Protein AF-A0A369BAL9-F1 (afdb_monomer)

Radius of gyration: 30.53 Å; Cα contacts (8 Å, |Δi|>4): 191; chains: 1; bounding box: 70×52×97 Å

Organism: NCBI:txid1416533

Mean predicted aligned error: 15.33 Å

Solvent-accessible surface area (backbone atoms only — not comparable to full-atom values): 16834 Å² total; per-residue (Å²): 110,72,67,60,54,59,55,54,47,55,76,34,83,77,30,56,75,40,72,78,47,34,52,54,51,51,52,53,53,49,52,52,48,52,51,51,51,52,51,50,49,51,49,50,48,48,68,62,45,63,80,69,69,62,52,71,64,61,52,52,51,53,47,50,53,27,54,77,68,63,38,55,77,58,35,52,57,59,42,58,69,27,71,84,34,80,94,41,38,49,61,25,23,43,53,51,14,54,56,29,64,63,44,76,83,76,36,98,50,67,28,62,70,28,42,76,68,39,52,80,87,39,93,57,32,64,63,32,51,54,53,50,53,53,47,42,68,76,75,43,60,48,69,64,31,26,51,56,32,41,54,50,41,53,49,34,53,75,68,69,39,75,81,42,66,65,41,56,54,39,43,63,68,30,51,88,69,77,44,47,68,55,52,49,54,54,45,52,55,50,47,63,74,48,61,51,49,38,76,92,75,74,42,72,62,76,78,77,52,97,73,83,76,83,80,67,56,66,66,59,56,48,53,50,52,39,52,49,52,50,50,52,53,51,45,55,49,35,24,60,78,69,72,47,89,73,62,73,72,53,55,58,48,51,54,52,49,67,74,44,48,79,54,53,59,54,42,50,38,59,81,55,71,82,72,97,52,90,73,57,54,65,49,42,63,58,34,52,54,54,64,72,73,88

pLDDT: mean 70.59, std 18.47, range [30.38, 94.5]

Sequence (294 aa):
MKKIKKLLYLFTLNGFRDDSKAYIIGFISFYFSVIFTIGSLIFSIYAYYVPYSLSKDSIVEKLNNLEVSKQWGKLNKEVEKLKHDNNNKDIYYLFKGRIAARITQVPKVNPDFYFSRVDPESPYYREVLHSRITYYLINFNGDERKEKFRNIVNQMEEDEMNYDHYYFFVKLLSLENYNYQSVLQLYKGYSNLYNEYNIEELTFNIHTTEIGEIDVDNKRATEVQSLYLIFLTELLYLGQSENITLPSEWDLVKEQLIQRNSFVTNEIKLLLNFSKSSDSFKELQLNLHQIITQ

Nearest PDB structures (foldseek):
  8qcb-assembly1_B  TM=3.875E-01  e=6.507E-01  Saccharomyces cerevisiae
  7t6d-assembly1_A  TM=3.643E-01  e=3.015E+00  Escherichia coli
  6tzt-assembly1_A  TM=4.654E-01  e=6.203E+00  Homo sapiens
  6gmh-assembly1_Q  TM=2.011E-01  e=2.199E+00  Homo sapiens

Structure (mmCIF, N/CA/C/O backbone):
data_AF-A0A369BAL9-F1
#
_entry.id   AF-A0A369BAL9-F1
#
loop_
_atom_site.group_PDB
_atom_site.id
_atom_site.type_symbol
_atom_site.label_atom_id
_atom_site.label_alt_id
_atom_site.label_comp_id
_atom_site.label_asym_id
_atom_site.label_entity_id
_atom_site.label_seq_id
_atom_site.pdbx_PDB_ins_code
_atom_site.Cartn_x
_atom_site.Cartn_y
_atom_site.Cartn_z
_atom_site.occupancy
_atom_site.B_iso_or_equiv
_atom_site.auth_seq_id
_atom_site.auth_comp_id
_atom_site.auth_asym_id
_atom_site.auth_atom_id
_atom_site.pdbx_PDB_model_num
ATOM 1 N N . MET A 1 1 ? 50.330 2.746 -45.786 1.00 48.44 1 MET A N 1
ATOM 2 C CA . MET A 1 1 ? 49.734 3.757 -46.702 1.00 48.44 1 MET A CA 1
ATOM 3 C C . MET A 1 1 ? 49.664 3.353 -48.180 1.00 48.44 1 MET A C 1
ATOM 5 O O . MET A 1 1 ? 48.590 3.489 -48.749 1.00 48.44 1 MET A O 1
ATOM 9 N N . LYS A 1 2 ? 50.731 2.843 -48.826 1.00 46.31 2 LYS A N 1
ATOM 10 C CA . LYS A 1 2 ? 50.692 2.476 -50.267 1.00 46.31 2 LYS A CA 1
ATOM 11 C C . LYS A 1 2 ? 49.611 1.437 -50.632 1.00 46.31 2 LYS A C 1
ATOM 13 O O . LYS A 1 2 ? 48.962 1.584 -51.660 1.00 46.31 2 LYS A O 1
ATOM 18 N N . LYS A 1 3 ? 49.367 0.435 -49.775 1.00 48.50 3 LYS A N 1
ATOM 19 C CA . LYS A 1 3 ? 48.340 -0.604 -50.005 1.00 48.50 3 LYS A CA 1
ATOM 20 C C . LYS A 1 3 ? 46.903 -0.050 -49.973 1.00 48.50 3 LYS A C 1
ATOM 22 O O . LYS A 1 3 ? 46.109 -0.406 -50.830 1.00 48.50 3 LYS A O 1
ATOM 27 N N . ILE A 1 4 ? 46.613 0.893 -49.070 1.00 55.81 4 ILE A N 1
ATOM 28 C CA . ILE A 1 4 ? 45.296 1.549 -48.938 1.00 55.81 4 ILE A CA 1
ATOM 29 C C . ILE A 1 4 ? 45.009 2.459 -50.143 1.00 55.81 4 ILE A C 1
ATOM 31 O O . ILE A 1 4 ? 43.916 2.422 -50.693 1.00 55.81 4 ILE A O 1
ATOM 35 N N . LYS A 1 5 ? 46.009 3.215 -50.626 1.00 54.19 5 LYS A N 1
ATOM 36 C CA . LYS A 1 5 ? 45.868 4.038 -51.844 1.00 54.19 5 LYS A CA 1
ATOM 37 C C . LYS A 1 5 ? 45.610 3.200 -53.103 1.00 54.19 5 LYS A C 1
ATOM 39 O O . LYS A 1 5 ? 44.823 3.607 -53.947 1.00 54.19 5 LYS A O 1
ATOM 44 N N . LYS A 1 6 ? 46.242 2.025 -53.220 1.00 56.91 6 LYS A N 1
ATOM 45 C CA . LYS A 1 6 ? 46.017 1.090 -54.338 1.00 56.91 6 LYS A CA 1
ATOM 46 C C . LYS A 1 6 ? 44.615 0.467 -54.288 1.00 56.91 6 LYS A C 1
ATOM 48 O O . LYS A 1 6 ? 44.013 0.260 -55.333 1.00 56.91 6 LYS A O 1
ATOM 53 N N . LEU A 1 7 ? 44.095 0.238 -53.078 1.00 55.34 7 LEU A N 1
ATOM 54 C CA . LEU A 1 7 ? 42.719 -0.200 -52.844 1.00 55.34 7 LEU A CA 1
ATOM 55 C C . LEU A 1 7 ? 41.706 0.884 -53.247 1.00 55.34 7 LEU A C 1
ATOM 57 O O . LEU A 1 7 ? 40.749 0.594 -53.944 1.00 55.34 7 LEU A O 1
ATOM 61 N N . LEU A 1 8 ? 41.957 2.144 -52.875 1.00 54.75 8 LEU A N 1
ATOM 62 C CA . LEU A 1 8 ? 41.102 3.286 -53.227 1.00 54.75 8 LEU A CA 1
ATOM 63 C C . LEU A 1 8 ? 41.096 3.591 -54.733 1.00 54.75 8 LEU A C 1
ATOM 65 O O . LEU A 1 8 ? 40.064 3.984 -55.262 1.00 54.75 8 LEU A O 1
ATOM 69 N N . TYR A 1 9 ? 42.214 3.373 -55.437 1.00 58.94 9 TYR A N 1
ATOM 70 C CA . TYR A 1 9 ? 42.294 3.552 -56.893 1.00 58.94 9 TYR A CA 1
ATOM 71 C C . TYR A 1 9 ? 41.334 2.626 -57.659 1.00 58.94 9 TYR A C 1
ATOM 73 O O . TYR A 1 9 ? 40.771 3.037 -58.671 1.00 58.94 9 TYR A O 1
ATOM 81 N N . LEU A 1 10 ? 41.090 1.411 -57.149 1.00 53.75 10 LEU A N 1
ATOM 82 C CA . LEU A 1 10 ? 40.119 0.474 -57.727 1.00 53.75 10 LEU A CA 1
ATOM 83 C C . LEU A 1 10 ? 38.677 1.003 -57.651 1.00 53.75 10 LEU A C 1
ATOM 85 O O . LEU A 1 10 ? 37.883 0.685 -58.521 1.00 53.75 10 LEU A O 1
ATOM 89 N N . PHE A 1 11 ? 38.352 1.872 -56.691 1.00 54.28 11 PHE A N 1
ATOM 90 C CA . PHE A 1 11 ? 37.023 2.486 -56.560 1.00 54.28 11 PHE A CA 1
ATOM 91 C C . PHE A 1 11 ? 36.887 3.831 -57.301 1.00 54.28 11 PHE A C 1
ATOM 93 O O . PHE A 1 11 ? 35.907 4.547 -57.110 1.00 54.28 11 PHE A O 1
ATOM 100 N N . THR A 1 12 ? 37.858 4.202 -58.144 1.00 59.28 12 THR A N 1
ATOM 101 C CA . THR A 1 12 ? 37.768 5.396 -59.005 1.00 59.28 12 THR A CA 1
ATOM 102 C C . THR A 1 12 ? 37.192 5.050 -60.382 1.00 59.28 12 THR A C 1
ATOM 104 O O . THR A 1 12 ? 37.363 3.931 -60.859 1.00 59.28 12 THR A O 1
ATOM 107 N N . LEU A 1 13 ? 36.576 6.023 -61.069 1.00 52.34 13 LEU A N 1
ATOM 108 C CA . LEU A 1 13 ? 36.035 5.882 -62.438 1.00 52.34 13 LEU A CA 1
ATOM 109 C C . LEU A 1 13 ? 37.036 5.276 -63.449 1.00 52.34 13 LEU A C 1
ATOM 111 O O . LEU A 1 13 ? 36.630 4.599 -64.387 1.00 52.34 13 LEU A O 1
ATOM 115 N N . ASN A 1 14 ? 38.345 5.463 -63.238 1.00 55.75 14 ASN A N 1
ATOM 116 C CA . ASN A 1 14 ? 39.396 4.882 -64.081 1.00 55.75 14 ASN A CA 1
ATOM 117 C C . ASN A 1 14 ? 39.663 3.387 -63.810 1.00 55.75 14 ASN A C 1
ATOM 119 O O . ASN A 1 14 ? 40.168 2.700 -64.692 1.00 55.75 14 ASN A O 1
ATOM 123 N N . GLY A 1 15 ? 39.320 2.868 -62.625 1.00 53.38 15 GLY A N 1
ATOM 124 C CA . GLY A 1 15 ? 39.412 1.441 -62.284 1.00 53.38 15 GLY A CA 1
ATOM 125 C C . GLY A 1 15 ? 38.300 0.585 -62.905 1.00 53.38 15 GLY A C 1
ATOM 126 O O . GLY A 1 15 ? 38.506 -0.604 -63.128 1.00 53.38 15 GLY A O 1
ATOM 127 N N . PHE A 1 16 ? 37.166 1.206 -63.247 1.00 52.53 16 PHE A N 1
ATOM 128 C CA . PHE A 1 16 ? 36.014 0.584 -63.916 1.00 52.53 16 PHE A CA 1
ATOM 129 C C . PHE A 1 16 ? 36.169 0.432 -65.436 1.00 52.53 16 PHE A C 1
ATOM 131 O O . PHE A 1 16 ? 35.339 -0.206 -66.070 1.00 52.53 16 PHE A O 1
ATOM 138 N N . ARG A 1 17 ? 37.215 1.019 -66.028 1.00 57.25 17 ARG A N 1
ATOM 139 C CA . ARG A 1 17 ? 37.464 1.013 -67.481 1.00 57.25 17 ARG A CA 1
ATOM 140 C C . ARG A 1 17 ? 38.137 -0.269 -67.993 1.00 57.25 17 ARG A C 1
ATOM 142 O O . ARG A 1 17 ? 38.344 -0.407 -69.191 1.00 57.25 17 ARG A O 1
ATOM 149 N N . ASP A 1 18 ? 38.530 -1.150 -67.077 1.00 62.69 18 ASP A N 1
ATOM 150 C CA . ASP A 1 18 ? 39.173 -2.437 -67.335 1.00 62.69 18 ASP A CA 1
ATOM 151 C C . ASP A 1 18 ? 38.185 -3.547 -66.948 1.00 62.69 18 ASP A C 1
ATOM 153 O O . ASP A 1 18 ? 37.928 -3.764 -65.758 1.00 62.69 18 ASP A O 1
ATOM 157 N N . ASP A 1 19 ? 37.608 -4.215 -67.950 1.00 56.09 19 ASP A N 1
ATOM 158 C CA . ASP A 1 19 ? 36.500 -5.174 -67.799 1.00 56.09 19 ASP A CA 1
ATOM 159 C C . ASP A 1 19 ? 36.818 -6.296 -66.795 1.00 56.09 19 ASP A C 1
ATOM 161 O O . ASP A 1 19 ? 35.955 -6.737 -66.031 1.00 56.09 19 ASP A O 1
ATOM 165 N N . SER A 1 20 ? 38.090 -6.701 -66.715 1.00 60.88 20 SER A N 1
ATOM 166 C CA . SER A 1 20 ? 38.563 -7.724 -65.775 1.00 60.88 20 SER A CA 1
ATOM 167 C C . SER A 1 20 ? 38.530 -7.264 -64.309 1.00 60.88 20 SER A C 1
ATOM 169 O O . SER A 1 20 ? 38.303 -8.064 -63.399 1.00 60.88 20 SER A O 1
ATOM 171 N N . LYS A 1 21 ? 38.717 -5.961 -64.062 1.00 59.69 21 LYS A N 1
ATOM 172 C CA . LYS A 1 21 ? 38.708 -5.351 -62.723 1.00 59.69 21 LYS A CA 1
ATOM 173 C C . LYS A 1 21 ? 37.309 -4.916 -62.310 1.00 59.69 21 LYS A C 1
ATOM 175 O O . LYS A 1 21 ? 36.984 -5.037 -61.131 1.00 59.69 21 LYS A O 1
ATOM 180 N N . ALA A 1 22 ? 36.478 -4.483 -63.258 1.00 59.88 22 ALA A N 1
ATOM 181 C CA . ALA A 1 22 ? 35.076 -4.152 -63.017 1.00 59.88 22 ALA A CA 1
ATOM 182 C C . ALA A 1 22 ? 34.297 -5.354 -62.453 1.00 59.88 22 ALA A C 1
ATOM 184 O O . ALA A 1 22 ? 33.525 -5.189 -61.510 1.00 59.88 22 ALA A O 1
ATOM 185 N N . TYR A 1 23 ? 34.573 -6.572 -62.941 1.00 63.16 23 TYR A N 1
ATOM 186 C CA . TYR A 1 23 ? 33.990 -7.804 -62.398 1.00 63.16 23 TYR A CA 1
ATOM 187 C C . TYR A 1 23 ? 34.409 -8.061 -60.942 1.00 63.16 23 TYR A C 1
ATOM 189 O O . TYR A 1 23 ? 33.569 -8.335 -60.088 1.00 63.16 23 TYR A O 1
ATOM 197 N N . ILE A 1 24 ? 35.702 -7.912 -60.628 1.00 67.19 24 ILE A N 1
ATOM 198 C CA . ILE A 1 24 ? 36.231 -8.103 -59.267 1.00 67.19 24 ILE A CA 1
ATOM 199 C C . ILE A 1 24 ? 35.658 -7.052 -58.305 1.00 67.19 24 ILE A C 1
ATOM 201 O O . ILE A 1 24 ? 35.263 -7.389 -57.191 1.00 67.19 24 ILE A O 1
ATOM 205 N N . ILE A 1 25 ? 35.580 -5.787 -58.728 1.00 67.06 25 ILE A N 1
ATOM 206 C CA . ILE A 1 25 ? 35.010 -4.696 -57.925 1.00 67.06 25 ILE A CA 1
ATOM 207 C C . ILE A 1 25 ? 33.509 -4.919 -57.713 1.00 67.06 25 ILE A C 1
ATOM 209 O O . ILE A 1 25 ? 33.047 -4.826 -56.579 1.00 67.06 25 ILE A O 1
ATOM 213 N N . GLY A 1 26 ? 32.763 -5.280 -58.762 1.00 64.81 26 GLY A N 1
ATOM 214 C CA . GLY A 1 26 ? 31.338 -5.602 -58.671 1.00 64.81 26 GLY A CA 1
ATOM 215 C C . GLY A 1 26 ? 31.063 -6.778 -57.733 1.00 64.81 26 GLY A C 1
ATOM 216 O O . GLY A 1 26 ? 30.172 -6.696 -56.891 1.00 64.81 26 GLY A O 1
ATOM 217 N N . PHE A 1 27 ? 31.883 -7.829 -57.802 1.00 72.69 27 PHE A N 1
ATOM 218 C CA . PHE A 1 27 ? 31.801 -8.981 -56.905 1.00 72.69 27 PHE A CA 1
ATOM 219 C C . PHE A 1 27 ? 32.082 -8.589 -55.447 1.00 72.69 27 PHE A C 1
ATOM 221 O O . PHE A 1 27 ? 31.301 -8.916 -54.557 1.00 72.69 27 PHE A O 1
ATOM 228 N N . ILE A 1 28 ? 33.142 -7.818 -55.183 1.00 74.38 28 ILE A N 1
ATOM 229 C CA . ILE A 1 28 ? 33.459 -7.328 -53.831 1.00 74.38 28 ILE A CA 1
ATOM 230 C C . ILE A 1 28 ? 32.321 -6.447 -53.288 1.00 74.38 28 ILE A C 1
ATOM 232 O O . ILE A 1 28 ? 31.862 -6.664 -52.166 1.00 74.38 28 ILE A O 1
ATOM 236 N N . SER A 1 29 ? 31.829 -5.490 -54.080 1.00 71.50 29 SER A N 1
ATOM 237 C CA . SER A 1 29 ? 30.710 -4.618 -53.707 1.00 71.50 29 SER A CA 1
ATOM 238 C C . SER A 1 29 ? 29.427 -5.403 -53.425 1.00 71.50 29 SER A C 1
ATOM 240 O O . SER A 1 29 ? 28.728 -5.087 -52.462 1.00 71.50 29 SER A O 1
ATOM 242 N N . PHE A 1 30 ? 29.146 -6.456 -54.199 1.00 75.44 30 PHE A N 1
ATOM 243 C CA . PHE A 1 30 ? 28.009 -7.344 -53.968 1.00 75.44 30 PHE A CA 1
ATOM 244 C C . PHE A 1 30 ? 28.103 -8.034 -52.600 1.00 75.44 30 PHE A C 1
ATOM 246 O O . PHE A 1 30 ? 27.181 -7.913 -51.797 1.00 75.44 30 PHE A O 1
ATOM 253 N N . TYR A 1 31 ? 29.232 -8.663 -52.261 1.00 76.94 31 TYR A N 1
ATOM 254 C CA . TYR A 1 31 ? 29.387 -9.321 -50.956 1.00 76.94 31 TYR A CA 1
ATOM 255 C C . TYR A 1 31 ? 29.354 -8.340 -49.779 1.00 76.94 31 TYR A C 1
ATOM 257 O O . TYR A 1 31 ? 28.731 -8.641 -48.762 1.00 76.94 31 TYR A O 1
ATOM 265 N N . PHE A 1 32 ? 29.955 -7.152 -49.913 1.00 76.88 32 PHE A N 1
ATOM 266 C CA . PHE A 1 32 ? 29.828 -6.109 -48.889 1.00 76.88 32 PHE A CA 1
ATOM 267 C C . PHE A 1 32 ? 28.375 -5.670 -48.701 1.00 76.88 32 PHE A C 1
ATOM 269 O O . PHE A 1 32 ? 27.951 -5.492 -47.561 1.00 76.88 32 PHE A O 1
ATOM 276 N N . SER A 1 33 ? 27.602 -5.543 -49.785 1.00 76.19 33 SER A N 1
ATOM 277 C CA . SER A 1 33 ? 26.177 -5.215 -49.695 1.00 76.19 33 SER A CA 1
ATOM 278 C C . SER A 1 33 ? 25.386 -6.314 -48.985 1.00 76.19 33 SER A C 1
ATOM 280 O O . SER A 1 33 ? 24.650 -6.008 -48.057 1.00 76.19 33 SER A O 1
ATOM 282 N N . VAL A 1 34 ? 25.627 -7.592 -49.304 1.00 80.31 34 VAL A N 1
ATOM 283 C CA . VAL A 1 34 ? 24.970 -8.735 -48.648 1.00 80.31 34 VAL A CA 1
ATOM 284 C C . VAL A 1 34 ? 25.302 -8.786 -47.155 1.00 80.31 34 VAL A C 1
ATOM 286 O O . VAL A 1 34 ? 24.399 -8.926 -46.335 1.00 80.31 34 VAL A O 1
ATOM 289 N N . ILE A 1 35 ? 26.575 -8.617 -46.779 1.00 83.88 35 ILE A N 1
ATOM 290 C CA . ILE A 1 35 ? 26.997 -8.582 -45.369 1.00 83.88 35 ILE A CA 1
ATOM 291 C C . ILE A 1 35 ? 26.346 -7.403 -44.640 1.00 83.88 35 ILE A C 1
ATOM 293 O O . ILE A 1 35 ? 25.860 -7.569 -43.523 1.00 83.88 35 ILE A O 1
ATOM 297 N N . PHE A 1 36 ? 26.303 -6.223 -45.264 1.00 81.69 36 PHE A N 1
ATOM 298 C CA . PHE A 1 36 ? 25.677 -5.045 -44.671 1.00 81.69 36 PHE A CA 1
ATOM 299 C C . PHE A 1 36 ? 24.164 -5.229 -44.518 1.00 81.69 36 PHE A C 1
ATOM 301 O O . PHE A 1 36 ? 23.620 -4.880 -43.474 1.00 81.69 36 PHE A O 1
ATOM 308 N N . THR A 1 37 ? 23.486 -5.829 -45.500 1.00 79.19 37 THR A N 1
ATOM 309 C CA . THR A 1 37 ? 22.053 -6.149 -45.444 1.00 79.19 37 THR A CA 1
ATOM 310 C C . THR A 1 37 ? 21.747 -7.187 -44.367 1.00 79.19 37 THR A C 1
ATOM 312 O O . THR A 1 37 ? 20.831 -6.983 -43.580 1.00 79.19 37 THR A O 1
ATOM 315 N N . ILE A 1 38 ? 22.530 -8.265 -44.257 1.00 84.25 38 ILE A N 1
ATOM 316 C CA . ILE A 1 38 ? 22.354 -9.267 -43.192 1.00 84.25 38 ILE A CA 1
ATOM 317 C C . ILE A 1 38 ? 22.641 -8.646 -41.820 1.00 84.25 38 ILE A C 1
ATOM 319 O O . ILE A 1 38 ? 21.872 -8.843 -40.885 1.00 84.25 38 ILE A O 1
ATOM 323 N N . GLY A 1 39 ? 23.709 -7.854 -41.691 1.00 79.38 39 GLY A N 1
ATOM 324 C CA . GLY A 1 39 ? 24.058 -7.170 -40.445 1.00 79.38 39 GLY A CA 1
ATOM 325 C C . GLY A 1 39 ? 23.000 -6.154 -40.007 1.00 79.38 39 GLY A C 1
ATOM 326 O O . GLY A 1 39 ? 22.645 -6.110 -38.832 1.00 79.38 39 GLY A O 1
ATOM 327 N N . SER A 1 40 ? 22.448 -5.383 -40.947 1.00 75.44 40 SER A N 1
ATOM 328 C CA . SER A 1 40 ? 21.340 -4.460 -40.675 1.00 75.44 40 SER A CA 1
ATOM 329 C C . SER A 1 40 ? 20.043 -5.199 -40.361 1.00 75.44 40 SER A C 1
ATOM 331 O O . SER A 1 40 ? 19.353 -4.791 -39.437 1.00 75.44 40 SER A O 1
ATOM 333 N N . LEU A 1 41 ? 19.754 -6.330 -41.013 1.00 77.44 41 LEU A N 1
ATOM 334 C CA . LEU A 1 41 ? 18.611 -7.180 -40.677 1.00 77.44 41 LEU A CA 1
ATOM 335 C C . LEU A 1 41 ? 18.734 -7.762 -39.261 1.00 77.44 41 LEU A C 1
ATOM 337 O O . LEU A 1 41 ? 17.785 -7.677 -38.490 1.00 77.44 41 LEU A O 1
ATOM 341 N N . ILE A 1 42 ? 19.902 -8.294 -38.887 1.00 78.88 42 ILE A N 1
ATOM 342 C CA . ILE A 1 42 ? 20.167 -8.795 -37.529 1.00 78.88 42 ILE A CA 1
ATOM 343 C C . ILE A 1 42 ? 20.042 -7.660 -36.512 1.00 78.88 42 ILE A C 1
ATOM 345 O O . ILE A 1 42 ? 19.414 -7.849 -35.477 1.00 78.88 42 ILE A O 1
ATOM 349 N N . PHE A 1 43 ? 20.592 -6.477 -36.797 1.00 72.06 43 PHE A N 1
ATOM 350 C CA . PHE A 1 43 ? 20.468 -5.317 -35.915 1.00 72.06 43 PHE A CA 1
ATOM 351 C C . PHE A 1 43 ? 19.014 -4.856 -35.779 1.00 72.06 43 PHE A C 1
ATOM 353 O O . PHE A 1 43 ? 18.577 -4.573 -34.670 1.00 72.06 43 PHE A O 1
ATOM 360 N N . SER A 1 44 ? 18.245 -4.832 -36.869 1.00 62.31 44 SER A N 1
ATOM 361 C CA . SER A 1 44 ? 16.815 -4.519 -36.855 1.00 62.31 44 SER A CA 1
ATOM 362 C C . SER A 1 44 ? 16.012 -5.564 -36.082 1.00 62.31 44 SER A C 1
ATOM 364 O O . SER A 1 44 ? 15.176 -5.181 -35.276 1.00 62.31 44 SER A O 1
ATOM 366 N N . ILE A 1 45 ? 16.291 -6.860 -36.255 1.00 66.00 45 ILE A N 1
ATOM 367 C CA . ILE A 1 45 ? 15.661 -7.949 -35.490 1.00 66.00 45 ILE A CA 1
ATOM 368 C C . ILE A 1 45 ? 16.030 -7.836 -34.009 1.00 66.00 45 ILE A C 1
ATOM 370 O O . ILE A 1 45 ? 15.152 -7.911 -33.161 1.00 66.00 45 ILE A O 1
ATOM 374 N N . TYR A 1 46 ? 17.300 -7.607 -33.678 1.00 64.00 46 TYR A N 1
ATOM 375 C CA . TYR A 1 46 ? 17.762 -7.451 -32.300 1.00 64.00 46 TYR A CA 1
ATOM 376 C C . TYR A 1 46 ? 17.143 -6.207 -31.645 1.00 64.00 46 TYR A C 1
ATOM 378 O O . TYR A 1 46 ? 16.601 -6.290 -30.549 1.00 64.00 46 TYR A O 1
ATOM 386 N N . ALA A 1 47 ? 17.135 -5.064 -32.334 1.00 57.03 47 ALA A N 1
ATOM 387 C CA . ALA A 1 47 ? 16.489 -3.841 -31.864 1.00 57.03 47 ALA A CA 1
ATOM 388 C C . ALA A 1 47 ? 14.962 -3.987 -31.733 1.00 57.03 47 ALA A C 1
ATOM 390 O O . ALA A 1 47 ? 14.372 -3.355 -30.860 1.00 57.03 47 ALA A O 1
ATOM 391 N N . TYR A 1 48 ? 14.335 -4.819 -32.571 1.00 48.44 48 TYR A N 1
ATOM 392 C CA . TYR A 1 48 ? 12.896 -5.072 -32.548 1.00 48.44 48 TYR A CA 1
ATOM 393 C C . TYR A 1 48 ? 12.482 -6.109 -31.495 1.00 48.44 48 TYR A C 1
ATOM 395 O O . TYR A 1 48 ? 11.464 -5.909 -30.858 1.00 48.44 48 TYR A O 1
ATOM 403 N N . TYR A 1 49 ? 13.247 -7.182 -31.261 1.00 48.69 49 TYR A N 1
ATOM 404 C CA . TYR A 1 49 ? 12.846 -8.286 -30.370 1.00 48.69 49 TYR A CA 1
ATOM 405 C C . TYR A 1 49 ? 13.430 -8.218 -28.954 1.00 48.69 49 TYR A C 1
ATOM 407 O O . TYR A 1 49 ? 12.788 -8.675 -28.013 1.00 48.69 49 TYR A O 1
ATOM 415 N N . VAL A 1 50 ? 14.614 -7.633 -28.754 1.00 48.38 50 VAL A N 1
ATOM 416 C CA . VAL A 1 50 ? 15.252 -7.577 -27.422 1.00 48.38 50 VAL A CA 1
ATOM 417 C C . VAL A 1 50 ? 14.501 -6.712 -26.396 1.00 48.38 50 VAL A C 1
ATOM 419 O O . VAL A 1 50 ? 14.521 -7.075 -25.221 1.00 48.38 50 VAL A O 1
ATOM 422 N N . PRO A 1 51 ? 13.783 -5.628 -26.760 1.00 46.88 51 PRO A N 1
ATOM 423 C CA . PRO A 1 51 ? 12.888 -4.976 -25.807 1.00 46.88 51 PRO A CA 1
ATOM 424 C C . PRO A 1 51 ? 11.597 -5.770 -25.528 1.00 46.88 51 PRO A C 1
ATOM 426 O O . PRO A 1 51 ? 10.929 -5.476 -24.545 1.00 46.88 51 PRO A O 1
ATOM 429 N N . TYR A 1 52 ? 11.254 -6.778 -26.343 1.00 44.31 52 TYR A N 1
ATOM 430 C CA . TYR A 1 52 ? 9.981 -7.513 -26.273 1.00 44.31 52 TYR A CA 1
ATOM 431 C C . TYR A 1 52 ? 10.051 -8.850 -25.518 1.00 44.31 52 TYR A C 1
ATOM 433 O O . TYR A 1 52 ? 9.017 -9.489 -25.342 1.00 44.31 52 TYR A O 1
ATOM 441 N N . SER A 1 53 ? 11.231 -9.286 -25.058 1.00 43.44 53 SER A N 1
ATOM 442 C CA . SER A 1 53 ? 11.385 -10.592 -24.391 1.00 43.44 53 SER A CA 1
ATOM 443 C C . SER A 1 53 ? 11.722 -10.527 -22.899 1.00 43.44 53 SER A C 1
ATOM 445 O O . SER A 1 53 ? 11.957 -11.572 -22.293 1.00 43.44 53 SER A O 1
ATOM 447 N N . LEU A 1 54 ? 11.788 -9.338 -22.293 1.00 53.81 54 LEU A N 1
ATOM 448 C CA . LEU A 1 54 ? 11.847 -9.232 -20.835 1.00 53.81 54 LEU A CA 1
ATOM 449 C C . LEU A 1 54 ? 10.424 -9.383 -20.301 1.00 53.81 54 LEU A C 1
ATOM 451 O O . LEU A 1 54 ? 9.552 -8.577 -20.626 1.00 53.81 54 LEU A O 1
ATOM 455 N N . SER A 1 55 ? 10.182 -10.422 -19.498 1.00 70.25 55 SER A N 1
ATOM 456 C CA . SER A 1 55 ? 8.910 -10.564 -18.788 1.00 70.25 55 SER A CA 1
ATOM 457 C C . SER A 1 55 ? 8.668 -9.312 -17.945 1.00 70.25 55 SER A C 1
ATOM 459 O O . SER A 1 55 ? 9.623 -8.722 -17.424 1.00 70.25 55 SER A O 1
ATOM 461 N N . LYS A 1 56 ? 7.405 -8.895 -17.798 1.00 78.06 56 LYS A N 1
ATOM 462 C CA . LYS A 1 56 ? 7.046 -7.739 -16.960 1.00 78.06 56 LYS A CA 1
ATOM 463 C C . LYS A 1 56 ? 7.685 -7.835 -15.566 1.00 78.06 56 LYS A C 1
ATOM 465 O O . LYS A 1 56 ? 8.240 -6.851 -15.084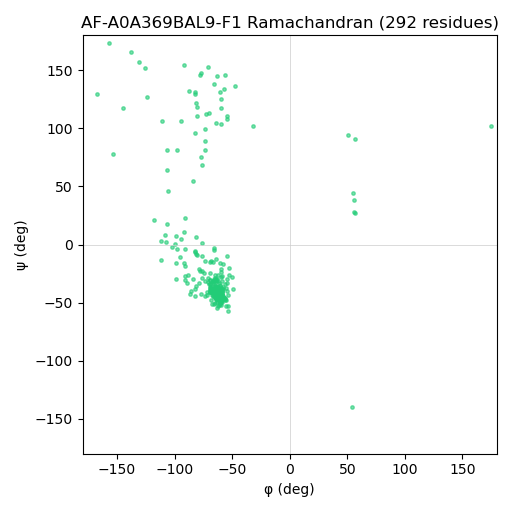 1.00 78.06 56 LYS A O 1
ATOM 470 N N . ASP A 1 57 ? 7.744 -9.040 -15.006 1.00 77.38 57 ASP A N 1
ATOM 471 C CA . ASP A 1 57 ? 8.372 -9.331 -13.713 1.00 77.38 57 ASP A CA 1
ATOM 472 C C . ASP A 1 57 ? 9.862 -8.985 -13.685 1.00 77.38 57 ASP A C 1
ATOM 474 O O . ASP A 1 57 ? 10.325 -8.332 -12.755 1.00 77.38 57 ASP A O 1
ATOM 478 N N . SER A 1 58 ? 10.617 -9.325 -14.734 1.00 83.38 58 SER A N 1
ATOM 479 C CA . SER A 1 58 ? 12.047 -8.991 -14.814 1.00 83.38 58 SER A CA 1
ATOM 480 C C . SER A 1 58 ? 12.297 -7.479 -14.909 1.00 83.38 58 SER A C 1
ATOM 482 O O . SER A 1 58 ? 13.297 -6.966 -14.394 1.00 83.38 58 SER A O 1
ATOM 484 N N . ILE A 1 59 ? 11.374 -6.737 -15.536 1.00 89.19 59 ILE A N 1
ATOM 485 C CA . ILE A 1 59 ? 11.413 -5.272 -15.578 1.00 89.19 59 ILE A CA 1
ATOM 486 C C . ILE A 1 59 ? 11.163 -4.725 -14.173 1.00 89.19 59 ILE A C 1
ATOM 488 O O . ILE A 1 59 ? 11.959 -3.924 -13.680 1.00 89.19 59 ILE A O 1
ATOM 492 N N . VAL A 1 60 ? 10.095 -5.177 -13.515 1.00 88.50 60 VAL A N 1
ATOM 493 C CA . VAL A 1 60 ? 9.719 -4.744 -12.163 1.00 88.50 60 VAL A CA 1
ATOM 494 C C . VAL A 1 60 ? 10.820 -5.061 -11.155 1.00 88.50 60 VAL A C 1
ATOM 496 O O . VAL A 1 60 ? 11.218 -4.178 -10.398 1.00 88.50 60 VAL A O 1
ATOM 499 N N . GLU A 1 61 ? 11.386 -6.266 -11.188 1.00 89.69 61 GLU A N 1
ATOM 500 C CA . GLU A 1 61 ? 12.489 -6.685 -10.321 1.00 89.69 61 GLU A CA 1
ATOM 501 C C . GLU A 1 61 ? 13.712 -5.778 -10.500 1.00 89.69 61 GLU A C 1
ATOM 503 O O . GLU A 1 61 ? 14.270 -5.260 -9.529 1.00 89.69 61 GLU A O 1
ATOM 508 N N . LYS A 1 62 ? 14.10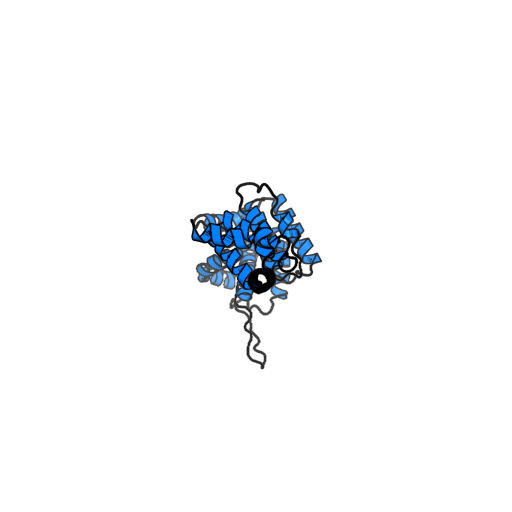3 -5.504 -11.749 1.00 92.38 62 LYS A N 1
ATOM 509 C CA . LYS A 1 62 ? 15.210 -4.590 -12.047 1.00 92.38 62 LYS A CA 1
ATOM 510 C C . LYS A 1 62 ? 14.952 -3.182 -11.505 1.00 92.38 62 LYS A C 1
ATOM 512 O O . LYS A 1 62 ? 15.865 -2.574 -10.942 1.00 92.38 62 LYS A O 1
ATOM 517 N N . LEU A 1 63 ? 13.746 -2.644 -11.686 1.00 92.69 63 LEU A N 1
ATOM 518 C CA . LEU A 1 63 ? 13.391 -1.308 -11.203 1.00 92.69 63 LEU A CA 1
ATOM 519 C C . LEU A 1 63 ? 13.350 -1.260 -9.667 1.00 92.69 63 LEU A C 1
ATOM 521 O O . LEU A 1 63 ? 13.948 -0.357 -9.079 1.00 92.69 63 LEU A O 1
ATOM 525 N N . ASN A 1 64 ? 12.767 -2.268 -9.015 1.00 88.25 64 ASN A N 1
ATOM 526 C CA . ASN A 1 64 ? 12.778 -2.421 -7.557 1.00 88.25 64 ASN A CA 1
ATOM 527 C C . ASN A 1 64 ? 14.212 -2.498 -7.009 1.00 88.25 64 ASN A C 1
ATOM 529 O O . ASN A 1 64 ? 14.551 -1.799 -6.056 1.00 88.25 64 ASN A O 1
ATOM 533 N N . ASN A 1 65 ? 15.099 -3.269 -7.643 1.00 89.31 65 ASN A N 1
ATOM 534 C CA . ASN A 1 65 ? 16.503 -3.366 -7.233 1.00 89.31 65 ASN A CA 1
ATOM 535 C C . ASN A 1 65 ? 17.229 -2.012 -7.309 1.00 89.31 65 ASN A C 1
ATOM 537 O O . ASN A 1 65 ? 18.026 -1.672 -6.426 1.00 89.31 65 ASN A O 1
ATOM 541 N N . LEU A 1 66 ? 16.940 -1.208 -8.338 1.00 88.50 66 LEU A N 1
ATOM 542 C CA . LEU A 1 66 ? 17.480 0.149 -8.471 1.00 88.50 66 LEU A CA 1
ATOM 543 C C . LEU A 1 66 ? 16.909 1.109 -7.418 1.00 88.50 66 LEU A C 1
ATOM 545 O O . LEU A 1 66 ? 17.661 1.935 -6.892 1.00 88.50 66 LEU A O 1
ATOM 549 N N . GLU A 1 67 ? 15.618 0.992 -7.103 1.00 85.19 67 GLU A N 1
ATOM 550 C CA . GLU A 1 67 ? 14.935 1.747 -6.047 1.00 85.19 67 GLU A CA 1
ATOM 551 C C . GLU A 1 67 ? 15.519 1.433 -4.660 1.00 85.19 67 GLU A C 1
ATOM 553 O O . GLU A 1 67 ? 15.989 2.340 -3.967 1.00 85.19 67 GLU A O 1
ATOM 558 N N . VAL A 1 68 ? 15.596 0.152 -4.285 1.00 83.06 68 VAL A N 1
ATOM 559 C CA . VAL A 1 68 ? 16.161 -0.318 -3.005 1.00 83.06 68 VAL A CA 1
ATOM 560 C C . VAL A 1 68 ? 17.619 0.119 -2.850 1.00 83.06 68 VAL A C 1
ATOM 562 O O . VAL A 1 68 ? 18.029 0.590 -1.784 1.00 83.06 68 VAL A O 1
ATOM 565 N N . SER A 1 69 ? 18.390 0.046 -3.938 1.00 85.06 69 SER A N 1
ATOM 566 C CA . SER A 1 69 ? 19.786 0.498 -3.991 1.00 85.06 69 SER A CA 1
ATOM 567 C C . SER A 1 69 ? 19.939 2.024 -4.062 1.00 85.06 69 SER A C 1
ATOM 569 O O . SER A 1 69 ? 21.063 2.519 -4.156 1.00 85.06 69 SER A O 1
ATOM 571 N N . LYS A 1 70 ? 18.834 2.785 -4.046 1.00 83.56 70 LYS A N 1
ATOM 572 C CA . LYS A 1 70 ? 18.789 4.256 -4.120 1.00 83.56 70 LYS A CA 1
ATOM 573 C C . LYS A 1 70 ? 19.499 4.839 -5.350 1.00 83.56 70 LYS A C 1
ATOM 575 O O . LYS A 1 70 ? 19.983 5.971 -5.324 1.00 83.56 70 LYS A O 1
ATOM 580 N N . GLN A 1 71 ? 19.561 4.096 -6.455 1.00 85.50 71 GLN A N 1
ATOM 581 C CA . GLN A 1 71 ? 20.204 4.537 -7.698 1.00 85.50 71 GLN A CA 1
ATOM 582 C C . GLN A 1 71 ? 19.242 5.386 -8.548 1.00 85.50 71 GLN A C 1
ATOM 584 O O . GLN A 1 71 ? 19.024 5.106 -9.725 1.00 85.50 71 GLN A O 1
ATOM 589 N N . TRP A 1 72 ? 18.678 6.450 -7.967 1.00 86.19 72 TRP A N 1
ATOM 590 C CA . TRP A 1 72 ? 17.562 7.232 -8.527 1.00 86.19 72 TRP A CA 1
ATOM 591 C C . TRP A 1 72 ? 17.802 7.770 -9.940 1.00 86.19 72 TRP A C 1
ATOM 593 O O . TRP A 1 72 ? 16.911 7.725 -10.784 1.00 86.19 72 TRP A O 1
ATOM 603 N N . GLY A 1 73 ? 19.020 8.236 -10.233 1.00 85.50 73 GLY A N 1
ATOM 604 C CA . GLY A 1 73 ? 19.371 8.717 -11.572 1.00 85.50 73 GLY A CA 1
ATOM 605 C C . GLY A 1 73 ? 19.343 7.613 -12.635 1.00 85.50 73 GLY A C 1
ATOM 606 O O . GLY A 1 73 ? 18.945 7.867 -13.770 1.00 85.50 73 GLY A O 1
ATOM 607 N N . LYS A 1 74 ? 19.732 6.381 -12.276 1.00 90.88 74 LYS A N 1
ATOM 608 C CA . LYS A 1 74 ? 19.621 5.218 -13.170 1.00 90.88 74 LYS A CA 1
ATOM 609 C C . LYS A 1 74 ? 18.187 4.713 -13.236 1.00 90.88 74 LYS A C 1
ATOM 611 O O . LYS A 1 74 ? 17.715 4.450 -14.332 1.00 90.88 74 LYS A O 1
ATOM 616 N N . LEU A 1 75 ? 17.495 4.652 -12.098 1.00 91.31 75 LEU A N 1
ATOM 617 C CA . LEU A 1 75 ? 16.085 4.284 -12.038 1.00 91.31 75 LEU A CA 1
ATOM 618 C C . LEU A 1 75 ? 15.255 5.166 -12.977 1.00 91.31 75 LEU A C 1
ATOM 620 O O . LEU A 1 75 ? 14.601 4.644 -13.869 1.00 91.31 75 LEU A O 1
ATOM 624 N N . ASN A 1 76 ? 15.362 6.495 -12.868 1.00 91.69 76 ASN A N 1
ATOM 625 C CA . ASN A 1 76 ? 14.620 7.407 -13.740 1.00 91.69 76 ASN A CA 1
ATOM 626 C C . ASN A 1 76 ? 14.966 7.200 -15.224 1.00 91.69 76 ASN A C 1
ATOM 628 O O . ASN A 1 76 ? 14.071 7.226 -16.058 1.00 91.69 76 ASN A O 1
ATOM 632 N N . LYS A 1 77 ? 16.235 6.938 -15.569 1.00 92.44 77 LYS A N 1
ATOM 633 C CA . LYS A 1 77 ? 16.623 6.622 -16.955 1.00 92.44 77 LYS A CA 1
ATOM 634 C C . LYS A 1 77 ? 15.993 5.327 -17.467 1.00 92.44 77 LYS A C 1
ATOM 636 O O . LYS A 1 77 ? 15.585 5.295 -18.620 1.00 92.44 77 LYS A O 1
ATOM 641 N N . GLU A 1 78 ? 15.944 4.272 -16.657 1.00 93.81 78 GLU A N 1
ATOM 642 C CA . GLU A 1 78 ? 15.313 3.006 -17.049 1.00 93.81 78 GLU A CA 1
ATOM 643 C C . GLU A 1 78 ? 13.792 3.148 -17.161 1.00 93.81 78 GLU A C 1
ATOM 645 O O . GLU A 1 78 ? 13.218 2.677 -18.136 1.00 93.81 78 GLU A O 1
ATOM 650 N N . VAL A 1 79 ? 13.157 3.868 -16.233 1.00 93.81 79 VAL A N 1
ATOM 651 C CA . VAL A 1 79 ? 11.714 4.145 -16.274 1.00 93.81 79 VAL A CA 1
ATOM 652 C C . VAL A 1 79 ? 11.343 4.969 -17.507 1.00 93.81 79 VAL A C 1
ATOM 654 O O . VAL A 1 79 ? 10.380 4.636 -18.185 1.00 93.81 79 VAL A O 1
ATOM 657 N N . GLU A 1 80 ? 12.112 6.001 -17.874 1.00 93.69 80 GLU A N 1
ATOM 658 C CA . GLU A 1 80 ? 11.823 6.810 -19.073 1.00 93.69 80 GLU A CA 1
ATOM 659 C C . GLU A 1 80 ? 11.823 5.997 -20.378 1.00 93.69 80 GLU A C 1
ATOM 661 O O . GLU A 1 80 ? 11.133 6.378 -21.323 1.00 93.69 80 GLU A O 1
ATOM 666 N N . LYS A 1 81 ? 12.514 4.849 -20.438 1.00 93.12 81 LYS A N 1
ATOM 667 C CA . LYS A 1 81 ? 12.443 3.949 -21.605 1.00 93.12 81 LYS A CA 1
ATOM 668 C C . LYS A 1 81 ? 11.044 3.361 -21.798 1.00 93.12 81 LYS A C 1
ATOM 670 O O . LYS A 1 81 ? 10.652 3.108 -22.930 1.00 93.12 81 LYS A O 1
ATOM 675 N N . LEU A 1 82 ? 10.289 3.192 -20.711 1.00 92.06 82 LEU A N 1
ATOM 676 C CA . LEU A 1 82 ? 8.930 2.645 -20.717 1.00 92.06 82 LEU A CA 1
ATOM 677 C C . LEU A 1 82 ? 7.869 3.691 -21.094 1.00 92.06 82 LEU A C 1
ATOM 679 O O . LEU A 1 82 ? 6.711 3.352 -21.310 1.00 92.06 82 LEU A O 1
ATOM 683 N N . LYS A 1 83 ? 8.233 4.978 -21.205 1.00 91.44 83 LYS A N 1
ATOM 684 C CA . LYS A 1 83 ? 7.277 6.078 -21.414 1.00 91.44 83 LYS A CA 1
ATOM 685 C C . LYS A 1 83 ? 6.392 5.894 -22.647 1.00 91.44 83 LYS A C 1
ATOM 687 O O . LYS A 1 83 ? 5.248 6.345 -22.633 1.00 91.44 83 LYS A O 1
ATOM 692 N N . HIS A 1 84 ? 6.914 5.292 -23.708 1.00 87.06 84 HIS A N 1
ATOM 693 C CA . HIS A 1 84 ? 6.204 5.096 -24.975 1.00 87.06 84 HIS A CA 1
ATOM 694 C C . HIS A 1 84 ? 5.807 3.634 -25.219 1.00 87.06 84 HIS A C 1
ATOM 696 O O . HIS A 1 84 ? 5.333 3.308 -26.302 1.00 87.06 84 HIS A O 1
ATOM 702 N N . ASP A 1 85 ? 5.987 2.771 -24.219 1.00 85.25 85 ASP A N 1
ATOM 703 C CA . ASP A 1 85 ? 5.609 1.366 -24.275 1.00 85.25 85 ASP A CA 1
ATOM 704 C C . ASP A 1 85 ? 4.216 1.185 -23.661 1.00 85.25 85 ASP A C 1
ATOM 706 O O . ASP A 1 85 ? 4.044 1.263 -22.444 1.00 85.25 85 ASP A O 1
ATOM 710 N N . ASN A 1 86 ? 3.212 0.961 -24.510 1.00 82.50 86 ASN A N 1
ATOM 711 C CA . ASN A 1 86 ? 1.832 0.770 -24.062 1.00 82.50 86 ASN A CA 1
ATOM 712 C C . ASN A 1 86 ? 1.675 -0.481 -23.185 1.00 82.50 86 ASN A C 1
ATOM 714 O O . ASN A 1 86 ? 0.848 -0.477 -22.280 1.00 82.50 86 ASN A O 1
ATOM 718 N N . ASN A 1 87 ? 2.4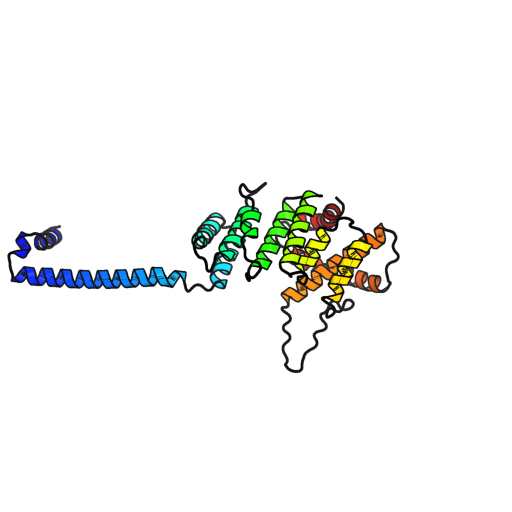92 -1.519 -23.389 1.00 83.88 87 ASN A N 1
ATOM 719 C CA . ASN A 1 87 ? 2.384 -2.767 -22.633 1.00 83.88 87 ASN A CA 1
ATOM 720 C C . ASN A 1 87 ? 2.908 -2.629 -21.198 1.00 83.88 87 ASN A C 1
ATOM 722 O O . ASN A 1 87 ? 2.503 -3.393 -20.320 1.00 83.88 87 ASN A O 1
ATOM 726 N N . ASN A 1 88 ? 3.800 -1.663 -20.965 1.00 88.31 88 ASN A N 1
ATOM 727 C CA . ASN A 1 88 ? 4.460 -1.407 -19.682 1.00 88.31 88 ASN A CA 1
ATOM 728 C C . ASN A 1 88 ? 4.127 -0.016 -19.122 1.00 88.31 88 ASN A C 1
ATOM 730 O O . ASN A 1 88 ? 4.854 0.525 -18.283 1.00 88.31 88 ASN A O 1
ATOM 734 N N . LYS A 1 89 ? 3.020 0.572 -19.586 1.00 90.25 89 LYS A N 1
ATOM 735 C CA . LYS A 1 89 ? 2.630 1.937 -19.243 1.00 90.25 89 LYS A CA 1
ATOM 736 C C . LYS A 1 89 ? 2.281 2.101 -17.763 1.00 90.25 89 LYS A C 1
ATOM 738 O O . LYS A 1 89 ? 2.659 3.102 -17.157 1.00 90.25 89 LYS A O 1
ATOM 743 N N . ASP A 1 90 ? 1.659 1.095 -17.163 1.00 90.19 90 ASP A N 1
ATOM 744 C CA . ASP A 1 90 ? 1.350 1.099 -15.731 1.00 90.19 90 ASP A CA 1
ATOM 745 C C . ASP A 1 90 ? 2.615 1.028 -14.876 1.00 90.19 90 ASP A C 1
ATOM 747 O O . ASP A 1 90 ? 2.763 1.783 -13.918 1.00 90.19 90 ASP A O 1
ATOM 751 N N . ILE A 1 91 ? 3.589 0.203 -15.281 1.00 92.69 91 ILE A N 1
ATOM 752 C CA . ILE A 1 91 ? 4.907 0.113 -14.631 1.00 92.69 91 ILE A CA 1
ATOM 753 C C . ILE A 1 91 ? 5.616 1.470 -14.717 1.00 92.69 91 ILE A C 1
ATOM 755 O O . ILE A 1 91 ? 6.196 1.941 -13.736 1.00 92.69 91 ILE A O 1
ATOM 759 N N . TYR A 1 92 ? 5.539 2.137 -15.875 1.00 94.38 92 TYR A N 1
ATOM 760 C CA . TYR A 1 92 ? 6.035 3.503 -16.025 1.00 94.38 92 TYR A CA 1
ATOM 761 C C . TYR A 1 92 ? 5.394 4.441 -14.994 1.00 94.38 92 TYR A C 1
ATOM 763 O O . TYR A 1 92 ? 6.112 5.121 -14.259 1.00 94.38 92 TYR A O 1
ATOM 771 N N . TYR A 1 93 ? 4.065 4.474 -14.915 1.00 94.50 93 TYR A N 1
ATOM 772 C CA . TYR A 1 93 ? 3.346 5.369 -14.013 1.00 94.50 93 TYR A CA 1
ATOM 773 C C . TYR A 1 93 ? 3.614 5.071 -12.533 1.00 94.50 93 TYR A C 1
ATOM 775 O O . TYR A 1 93 ? 3.924 6.004 -11.786 1.00 94.50 93 TYR A O 1
ATOM 783 N N . LEU A 1 94 ? 3.619 3.797 -12.128 1.00 92.81 94 LEU A N 1
ATOM 784 C CA . LEU A 1 94 ? 3.971 3.360 -10.776 1.00 92.81 94 LEU A CA 1
ATOM 785 C C . LEU A 1 94 ? 5.345 3.901 -10.354 1.00 92.81 94 LEU A C 1
ATOM 787 O O . LEU A 1 94 ? 5.461 4.626 -9.360 1.00 92.81 94 LEU A O 1
ATOM 791 N N . PHE A 1 95 ? 6.396 3.606 -11.123 1.00 92.44 95 PHE A N 1
ATOM 792 C CA . PHE A 1 95 ? 7.750 4.008 -10.741 1.00 92.44 95 PHE A CA 1
ATOM 793 C C . PHE A 1 95 ? 7.998 5.511 -10.911 1.00 92.44 95 PHE A C 1
ATOM 795 O O . PHE A 1 95 ? 8.744 6.090 -10.120 1.00 92.44 95 PHE A O 1
ATOM 802 N N . LYS A 1 96 ? 7.360 6.193 -11.876 1.00 92.62 96 LYS A N 1
ATOM 803 C CA . LYS A 1 96 ? 7.417 7.666 -11.947 1.00 92.62 96 LYS A CA 1
ATOM 804 C C . LYS A 1 96 ? 6.784 8.311 -10.721 1.00 92.62 96 LYS A C 1
ATOM 806 O O . LYS A 1 96 ? 7.368 9.260 -10.197 1.00 92.62 96 LYS A O 1
ATOM 811 N N . GLY A 1 97 ? 5.649 7.790 -10.255 1.00 90.00 97 GLY A N 1
ATOM 812 C CA . GLY A 1 97 ? 5.000 8.238 -9.028 1.00 90.00 97 GLY A CA 1
ATOM 813 C C . GLY A 1 97 ? 5.902 8.049 -7.808 1.00 90.00 97 GLY A C 1
ATOM 814 O O . GLY A 1 97 ? 6.143 9.010 -7.081 1.00 90.00 97 GLY A O 1
ATOM 815 N N . ARG A 1 98 ? 6.512 6.869 -7.635 1.00 87.31 98 ARG A N 1
ATOM 816 C CA . ARG A 1 98 ? 7.467 6.608 -6.536 1.00 87.31 98 ARG A CA 1
ATOM 817 C C . ARG A 1 98 ? 8.688 7.532 -6.564 1.00 87.31 98 ARG A C 1
ATOM 819 O O . ARG A 1 98 ? 9.046 8.116 -5.543 1.00 87.31 98 ARG A O 1
ATOM 826 N N . ILE A 1 99 ? 9.299 7.730 -7.737 1.00 87.19 99 ILE A N 1
ATOM 827 C CA . ILE A 1 99 ? 10.422 8.669 -7.906 1.00 87.19 99 ILE A CA 1
ATOM 828 C C . ILE A 1 99 ? 9.988 10.090 -7.541 1.00 87.19 99 ILE A C 1
ATOM 830 O O . ILE A 1 99 ? 10.709 10.775 -6.817 1.00 87.19 99 ILE A O 1
ATOM 834 N N . ALA A 1 100 ? 8.824 10.531 -8.032 1.00 84.50 100 ALA A N 1
ATOM 835 C CA . ALA A 1 100 ? 8.285 11.849 -7.723 1.00 84.50 100 ALA A CA 1
ATOM 836 C C . ALA A 1 100 ? 8.061 11.996 -6.215 1.00 84.50 100 ALA A C 1
ATOM 838 O O . ALA A 1 100 ? 8.572 12.945 -5.636 1.00 84.50 100 ALA A O 1
ATOM 839 N N . ALA A 1 101 ? 7.421 11.023 -5.562 1.00 77.00 101 ALA A N 1
ATOM 840 C CA . ALA A 1 101 ? 7.154 11.035 -4.123 1.00 77.00 101 ALA A CA 1
ATOM 841 C C . ALA A 1 101 ? 8.426 11.100 -3.268 1.00 77.00 101 ALA A C 1
ATOM 843 O O . ALA A 1 101 ? 8.367 11.515 -2.109 1.00 77.00 101 ALA A O 1
ATOM 844 N N . ARG A 1 102 ? 9.584 10.707 -3.822 1.00 74.50 102 ARG A N 1
ATOM 845 C CA . ARG A 1 102 ? 10.842 10.651 -3.078 1.00 74.50 102 ARG A CA 1
ATOM 846 C C . ARG A 1 102 ? 11.734 11.885 -3.197 1.00 74.50 102 ARG A C 1
ATOM 848 O O . ARG A 1 102 ? 12.667 12.015 -2.403 1.00 74.50 102 ARG A O 1
ATOM 855 N N . ILE A 1 103 ? 11.442 12.810 -4.114 1.00 56.47 103 ILE A N 1
ATOM 856 C CA . ILE A 1 103 ? 12.134 14.105 -4.165 1.00 56.47 103 ILE A CA 1
ATOM 857 C C . ILE A 1 103 ? 11.641 14.947 -2.979 1.00 56.47 103 ILE A C 1
ATOM 859 O O . ILE A 1 103 ? 10.475 15.312 -2.893 1.00 56.47 103 ILE A O 1
ATOM 863 N N . THR A 1 104 ? 12.555 15.178 -2.038 1.00 46.22 104 THR A N 1
ATOM 864 C CA . THR A 1 104 ? 12.375 15.798 -0.717 1.00 46.22 104 THR A CA 1
ATOM 865 C C . THR A 1 104 ? 11.561 17.095 -0.721 1.00 46.22 104 THR A C 1
ATOM 867 O O . THR A 1 104 ? 11.840 17.968 -1.536 1.00 46.22 104 THR A O 1
ATOM 870 N N . GLN A 1 105 ? 10.652 17.205 0.262 1.00 46.19 105 GLN A N 1
ATOM 871 C CA . GLN A 1 105 ? 9.821 18.362 0.640 1.00 46.19 105 GLN A CA 1
ATOM 872 C C . GLN A 1 105 ? 9.063 19.002 -0.528 1.00 46.19 105 GLN A C 1
ATOM 874 O O . GLN A 1 105 ? 9.574 19.879 -1.213 1.00 46.19 105 GLN A O 1
ATOM 879 N N . VAL A 1 106 ? 7.816 18.556 -0.707 1.00 51.22 106 VAL A N 1
ATOM 880 C CA . VAL A 1 106 ? 6.911 18.941 -1.799 1.00 51.22 106 VAL A CA 1
ATOM 881 C C . VAL A 1 106 ? 7.544 18.661 -3.165 1.00 51.22 106 VAL A C 1
ATOM 883 O O . VAL A 1 106 ? 8.248 19.500 -3.734 1.00 51.22 106 VAL A O 1
ATOM 886 N N . PRO A 1 107 ? 7.326 17.465 -3.727 1.00 55.31 107 PRO A N 1
ATOM 887 C CA . PRO A 1 107 ? 7.890 17.152 -5.025 1.00 55.31 107 PRO A CA 1
ATOM 888 C C . PRO A 1 107 ? 7.424 18.175 -6.064 1.00 55.31 107 PRO A C 1
ATOM 890 O O . PRO A 1 107 ? 6.242 18.498 -6.156 1.00 55.31 107 PRO A O 1
ATOM 893 N N . LYS A 1 108 ? 8.365 18.674 -6.880 1.00 59.41 108 LYS A N 1
ATOM 894 C CA . LYS A 1 108 ? 8.085 19.637 -7.969 1.00 59.41 108 LYS A CA 1
ATOM 895 C C . LYS A 1 108 ? 6.979 19.163 -8.919 1.00 59.41 108 LYS A C 1
ATOM 897 O O . LYS A 1 108 ? 6.419 19.961 -9.661 1.00 59.41 108 LYS A O 1
ATOM 902 N N . VAL A 1 109 ? 6.719 17.858 -8.927 1.00 68.62 109 VAL A N 1
ATOM 903 C CA . VAL A 1 109 ? 5.626 17.218 -9.645 1.00 68.62 109 VAL A CA 1
ATOM 904 C C . VAL A 1 109 ? 4.812 16.421 -8.636 1.00 68.62 109 VAL A C 1
ATOM 906 O O . VAL A 1 109 ? 5.376 15.587 -7.930 1.00 68.62 109 VAL A O 1
ATOM 909 N N . ASN A 1 110 ? 3.499 16.653 -8.597 1.00 79.88 110 ASN A N 1
ATOM 910 C CA . ASN A 1 110 ? 2.583 15.887 -7.759 1.00 79.88 110 ASN A CA 1
ATOM 911 C C . ASN A 1 110 ? 2.653 14.389 -8.148 1.00 79.88 110 ASN A C 1
ATOM 913 O O . ASN A 1 110 ? 2.330 14.062 -9.293 1.00 79.88 110 ASN A O 1
ATOM 917 N N . PRO A 1 111 ? 3.063 13.475 -7.247 1.00 83.50 111 PRO A N 1
ATOM 918 C CA . PRO A 1 111 ? 3.142 12.040 -7.525 1.00 83.50 111 PRO A CA 1
ATOM 919 C C . PRO A 1 111 ? 1.796 11.452 -7.942 1.00 83.50 111 PRO A C 1
ATOM 921 O O . PRO A 1 111 ? 1.739 10.550 -8.776 1.00 83.50 111 PRO A O 1
ATOM 924 N N . ASP A 1 112 ? 0.715 12.025 -7.416 1.00 83.50 112 ASP A N 1
ATOM 925 C CA . ASP A 1 112 ? -0.659 11.602 -7.654 1.00 83.50 112 ASP A CA 1
ATOM 926 C C . ASP A 1 112 ? -1.078 11.731 -9.124 1.00 83.50 112 ASP A C 1
ATOM 928 O O . ASP A 1 112 ? -1.889 10.953 -9.619 1.00 83.50 112 ASP A O 1
ATOM 932 N N . PHE A 1 113 ? -0.448 12.644 -9.873 1.00 87.81 113 PHE A N 1
ATOM 933 C CA . PHE A 1 113 ? -0.629 12.745 -11.324 1.00 87.81 113 PHE A CA 1
ATOM 934 C C . PHE A 1 113 ? -0.220 11.464 -12.059 1.00 87.81 113 PHE A C 1
ATOM 936 O O . PHE A 1 113 ? -0.798 11.133 -13.091 1.00 87.81 113 PHE A O 1
ATOM 943 N N . TYR A 1 114 ? 0.820 10.779 -11.579 1.00 90.88 114 TYR A N 1
ATOM 944 C CA . TYR A 1 114 ? 1.269 9.531 -12.187 1.00 90.88 114 TYR A CA 1
ATOM 945 C C . TYR A 1 114 ? 0.423 8.368 -11.692 1.00 90.88 114 TYR A C 1
ATOM 947 O O . TYR A 1 114 ? -0.021 7.559 -12.495 1.00 90.88 114 TYR A O 1
ATOM 955 N N . PHE A 1 115 ? 0.163 8.316 -10.388 1.00 89.62 115 PHE A N 1
ATOM 956 C CA . PHE A 1 115 ? -0.603 7.234 -9.789 1.00 89.62 115 PHE A CA 1
ATOM 957 C C . PHE A 1 115 ? -2.043 7.143 -10.317 1.00 89.62 115 PHE A C 1
ATOM 959 O O . PHE A 1 115 ? -2.498 6.051 -10.628 1.00 89.62 115 PHE A O 1
ATOM 966 N N . SER A 1 116 ? -2.720 8.276 -10.523 1.00 86.94 116 SER A N 1
ATOM 967 C CA . SER A 1 116 ? -4.082 8.339 -11.095 1.00 86.94 116 SER A CA 1
ATOM 968 C C . SER A 1 116 ? -4.201 7.876 -12.554 1.00 86.94 116 SER A C 1
ATOM 970 O O . SER A 1 116 ? -5.300 7.843 -13.094 1.00 86.94 116 SER A O 1
ATOM 972 N N . ARG A 1 117 ? -3.086 7.552 -13.222 1.00 90.31 117 ARG A N 1
ATOM 973 C CA . ARG A 1 117 ? -3.067 7.090 -14.619 1.00 90.31 117 ARG A CA 1
ATOM 974 C C . ARG A 1 117 ? -2.886 5.584 -14.767 1.00 90.31 117 ARG A C 1
ATOM 976 O O . ARG A 1 117 ? -2.824 5.120 -15.902 1.00 90.31 117 ARG A O 1
ATOM 983 N N . VAL A 1 118 ? -2.720 4.860 -13.663 1.00 87.75 118 VAL A N 1
ATOM 984 C CA . VAL A 1 118 ? -2.691 3.397 -13.690 1.00 87.75 118 VAL A CA 1
ATOM 985 C C . VAL A 1 118 ? -4.123 2.894 -13.705 1.00 87.75 118 VAL A C 1
ATOM 987 O O . VAL A 1 118 ? -4.932 3.340 -12.895 1.00 87.75 118 VAL A O 1
ATOM 990 N N . ASP A 1 119 ? -4.406 2.003 -14.647 1.00 84.38 119 ASP A N 1
ATOM 991 C CA . ASP A 1 119 ? -5.708 1.357 -14.785 1.00 84.38 119 ASP A CA 1
ATOM 992 C C . ASP A 1 119 ? -6.040 0.551 -13.509 1.00 84.38 119 ASP A C 1
ATOM 994 O O . ASP A 1 119 ? -5.172 -0.207 -13.058 1.00 84.38 119 ASP A O 1
ATOM 998 N N . PRO A 1 120 ? -7.240 0.692 -12.913 1.00 82.44 120 PRO A N 1
ATOM 999 C CA . PRO A 1 120 ? -7.685 -0.146 -11.800 1.00 82.44 120 PRO A CA 1
ATOM 1000 C C . PRO A 1 120 ? -7.632 -1.654 -12.084 1.00 82.44 120 PRO A C 1
ATOM 1002 O O . PRO A 1 120 ? -7.368 -2.440 -11.173 1.00 82.44 120 PRO A O 1
ATOM 1005 N N . GLU A 1 121 ? -7.799 -2.069 -13.345 1.00 82.19 121 GLU A N 1
ATOM 1006 C CA . GLU A 1 121 ? -7.679 -3.471 -13.770 1.00 82.19 121 GLU A CA 1
ATOM 1007 C C . GLU A 1 121 ? -6.216 -3.941 -13.875 1.00 82.19 121 GLU A C 1
ATOM 1009 O O . GLU A 1 121 ? -5.932 -5.132 -14.047 1.00 82.19 121 GLU A O 1
ATOM 1014 N N . SER A 1 122 ? -5.254 -3.020 -13.776 1.00 84.19 122 SER A N 1
ATOM 1015 C CA . SER A 1 122 ? -3.835 -3.346 -13.842 1.00 84.19 122 SER A CA 1
ATOM 1016 C C . SER A 1 122 ? -3.412 -4.198 -12.642 1.00 84.19 122 SER A C 1
ATOM 1018 O O . SER A 1 122 ? -3.715 -3.849 -11.497 1.00 84.19 122 SER A O 1
ATOM 1020 N N . PRO A 1 123 ? -2.575 -5.237 -12.836 1.00 80.50 123 PRO A N 1
ATOM 1021 C CA . PRO A 1 123 ? -2.013 -5.994 -11.717 1.00 80.50 123 PRO A CA 1
ATOM 1022 C C . PRO A 1 123 ? -1.158 -5.128 -10.778 1.00 80.50 123 PRO A C 1
ATOM 1024 O O . PRO A 1 123 ? -0.888 -5.549 -9.660 1.00 80.50 123 PRO A O 1
ATOM 1027 N N . TYR A 1 124 ? -0.755 -3.927 -11.217 1.00 83.62 124 TYR A N 1
ATOM 1028 C CA . TYR A 1 124 ? 0.043 -2.977 -10.440 1.00 83.62 124 TYR A CA 1
ATOM 1029 C C . TYR A 1 124 ? -0.780 -1.973 -9.627 1.00 83.62 124 TYR A C 1
ATOM 1031 O O . TYR A 1 124 ? -0.214 -1.133 -8.917 1.00 83.62 124 TYR A O 1
ATOM 1039 N N . TYR A 1 125 ? -2.110 -1.992 -9.758 1.00 83.12 125 TYR A N 1
ATOM 1040 C CA . TYR A 1 125 ? -2.969 -0.990 -9.134 1.00 83.12 125 TYR A CA 1
ATOM 1041 C C . TYR A 1 125 ? -2.869 -1.020 -7.604 1.00 83.12 125 TYR A C 1
ATOM 1043 O O . TYR A 1 125 ? -2.796 0.026 -6.956 1.00 83.12 125 TYR A O 1
ATOM 1051 N N . ARG A 1 126 ? -2.727 -2.210 -7.009 1.00 77.25 126 ARG A N 1
ATOM 1052 C CA . ARG A 1 126 ? -2.523 -2.353 -5.560 1.00 77.25 126 ARG A CA 1
ATOM 1053 C C . ARG A 1 126 ? -1.223 -1.703 -5.088 1.00 77.25 126 ARG A C 1
ATOM 1055 O O . ARG A 1 126 ? -1.237 -0.959 -4.107 1.00 77.25 126 ARG A O 1
ATOM 1062 N N . GLU A 1 127 ? -0.102 -1.899 -5.789 1.00 81.88 127 GLU A N 1
ATOM 1063 C CA . GLU A 1 127 ? 1.147 -1.215 -5.433 1.00 81.88 127 GLU A CA 1
ATOM 1064 C C . GLU A 1 127 ? 1.067 0.303 -5.620 1.00 81.88 127 GLU A C 1
ATOM 1066 O O . GLU A 1 127 ? 1.747 1.053 -4.907 1.00 81.88 127 GLU A O 1
ATOM 1071 N N . VAL A 1 128 ? 0.257 0.770 -6.572 1.00 85.94 128 VAL A N 1
ATOM 1072 C CA . VAL A 1 128 ? -0.027 2.195 -6.758 1.00 85.94 128 VAL A CA 1
ATOM 1073 C C . VAL A 1 128 ? -0.799 2.747 -5.569 1.00 85.94 128 VAL A C 1
ATOM 1075 O O . VAL A 1 128 ? -0.356 3.743 -4.996 1.00 85.94 128 VAL A O 1
ATOM 1078 N N . LEU A 1 129 ? -1.895 2.101 -5.161 1.00 81.19 129 LEU A N 1
ATOM 1079 C CA . LEU A 1 129 ? -2.671 2.496 -3.984 1.00 81.19 129 LEU A CA 1
ATOM 1080 C C . LEU A 1 129 ? -1.779 2.559 -2.744 1.00 81.19 129 LEU A C 1
ATOM 1082 O O . LEU A 1 129 ? -1.736 3.587 -2.069 1.00 81.19 129 LEU A O 1
ATOM 1086 N N . HIS A 1 130 ? -0.971 1.525 -2.508 1.00 78.81 130 HIS A N 1
ATOM 1087 C CA . HIS A 1 130 ? -0.006 1.506 -1.407 1.00 78.81 130 HIS A CA 1
ATOM 1088 C C . HIS A 1 130 ? 0.969 2.692 -1.453 1.00 78.81 130 HIS A C 1
ATOM 1090 O O . HIS A 1 130 ? 1.182 3.384 -0.450 1.00 78.81 130 HIS A O 1
ATOM 1096 N N . SER A 1 131 ? 1.519 2.983 -2.634 1.00 79.62 131 SER A N 1
ATOM 1097 C CA . SER A 1 131 ? 2.449 4.101 -2.834 1.00 79.62 131 SER A CA 1
ATOM 1098 C C . SER A 1 131 ? 1.774 5.464 -2.610 1.00 79.62 131 SER A C 1
ATOM 1100 O O . SER A 1 131 ? 2.380 6.354 -2.006 1.00 79.62 131 SER A O 1
ATOM 1102 N N . ARG A 1 132 ? 0.516 5.631 -3.046 1.00 82.50 132 ARG A N 1
ATOM 1103 C CA . ARG A 1 132 ? -0.296 6.843 -2.823 1.00 82.50 132 ARG A CA 1
ATOM 1104 C C . ARG A 1 132 ? -0.591 7.058 -1.345 1.00 82.50 132 ARG A C 1
ATOM 1106 O O . ARG A 1 132 ? -0.316 8.138 -0.829 1.00 82.50 132 ARG A O 1
ATOM 1113 N N . ILE A 1 133 ? -1.088 6.025 -0.661 1.00 78.44 133 ILE A N 1
ATOM 1114 C CA . ILE A 1 133 ? -1.413 6.065 0.772 1.00 78.44 133 ILE A CA 1
ATOM 1115 C C . ILE A 1 133 ? -0.170 6.464 1.571 1.00 78.44 133 ILE A C 1
ATOM 1117 O O . ILE A 1 133 ? -0.220 7.376 2.396 1.00 78.44 133 ILE A O 1
ATOM 1121 N N . THR A 1 134 ? 0.973 5.849 1.259 1.00 75.88 134 THR A N 1
ATOM 1122 C CA . THR A 1 134 ? 2.260 6.160 1.895 1.00 75.88 134 THR A CA 1
ATOM 1123 C C . THR A 1 134 ? 2.665 7.617 1.670 1.00 75.88 134 THR A C 1
ATOM 1125 O O . THR A 1 134 ? 3.051 8.313 2.609 1.00 75.88 134 THR A O 1
ATOM 1128 N N . TYR A 1 135 ? 2.558 8.111 0.433 1.00 78.00 135 TYR A N 1
ATOM 1129 C CA . TYR A 1 135 ? 2.852 9.507 0.117 1.00 78.00 135 TYR A CA 1
ATOM 1130 C C . TYR A 1 135 ? 1.970 10.469 0.925 1.00 78.00 135 TYR A C 1
ATOM 1132 O O . TYR A 1 135 ? 2.487 11.447 1.475 1.00 78.00 135 TYR A O 1
ATOM 1140 N N . TYR A 1 136 ? 0.675 10.170 1.046 1.00 80.75 136 TYR A N 1
ATOM 1141 C CA . TYR A 1 136 ? -0.260 11.000 1.795 1.00 80.75 136 TYR A CA 1
ATOM 1142 C C . TYR A 1 136 ? 0.018 11.012 3.300 1.00 80.75 136 TYR A C 1
ATOM 1144 O O . TYR A 1 136 ? 0.037 12.085 3.900 1.00 80.75 136 TYR A O 1
ATOM 1152 N N . LEU A 1 137 ? 0.331 9.853 3.891 1.00 74.06 137 LEU A N 1
ATOM 1153 C CA . LEU A 1 137 ? 0.721 9.744 5.302 1.00 74.06 137 LEU A CA 1
ATOM 1154 C C . LEU A 1 137 ? 1.951 10.594 5.650 1.00 74.06 137 LEU A C 1
ATOM 1156 O O . LEU A 1 137 ? 2.030 11.132 6.751 1.00 74.06 137 LEU A O 1
ATOM 1160 N N . ILE A 1 138 ? 2.914 10.700 4.729 1.00 73.06 138 ILE A N 1
ATOM 1161 C CA . ILE A 1 138 ? 4.180 11.409 4.962 1.00 73.06 138 ILE A CA 1
ATOM 1162 C C . ILE A 1 138 ? 4.038 12.926 4.780 1.00 73.06 138 ILE A C 1
ATOM 1164 O O . ILE A 1 138 ? 4.735 13.681 5.455 1.00 73.06 138 ILE A O 1
ATOM 1168 N N . ASN A 1 139 ? 3.209 13.379 3.834 1.00 73.31 139 ASN A N 1
ATOM 1169 C CA . ASN A 1 139 ? 3.258 14.765 3.345 1.00 73.31 139 ASN A CA 1
ATOM 1170 C C . ASN A 1 139 ? 2.045 15.628 3.711 1.00 73.31 139 ASN A C 1
ATOM 1172 O O . ASN A 1 139 ? 2.126 16.842 3.553 1.00 73.31 139 ASN A O 1
ATOM 1176 N N . PHE A 1 140 ? 0.946 15.038 4.178 1.00 74.19 140 PHE A N 1
ATOM 1177 C CA . PHE A 1 140 ? -0.297 15.749 4.498 1.00 74.19 140 PHE A CA 1
ATOM 1178 C C . PHE A 1 140 ? -0.697 15.444 5.929 1.00 74.19 140 PHE A C 1
ATOM 1180 O O . PHE A 1 140 ? -0.403 14.351 6.389 1.00 74.19 140 PHE A O 1
ATOM 1187 N N . ASN A 1 141 ? -1.399 16.340 6.624 1.00 77.44 141 ASN A N 1
ATOM 1188 C CA . ASN A 1 141 ? -1.839 16.170 8.019 1.00 77.44 141 ASN A CA 1
ATOM 1189 C C . ASN A 1 141 ? -3.293 16.659 8.188 1.00 77.44 141 ASN A C 1
ATOM 1191 O O . ASN A 1 141 ? -3.799 17.356 7.310 1.00 77.44 141 ASN A O 1
ATOM 1195 N N . GLY A 1 142 ? -3.943 16.313 9.307 1.00 76.94 142 GLY A N 1
ATOM 1196 C CA . GLY A 1 142 ? -5.278 16.815 9.669 1.00 76.94 142 GLY A CA 1
ATOM 1197 C C . GLY A 1 142 ? -6.340 16.596 8.584 1.00 76.94 142 GLY A C 1
ATOM 1198 O O . GLY A 1 142 ? -6.354 15.560 7.913 1.00 76.94 142 GLY A O 1
ATOM 1199 N N . ASP A 1 143 ? -7.203 17.594 8.388 1.00 82.44 143 ASP A N 1
ATOM 1200 C CA . ASP A 1 143 ? -8.329 17.542 7.443 1.00 82.44 143 ASP A CA 1
ATOM 1201 C C . ASP A 1 143 ? -7.898 17.310 5.992 1.00 82.44 143 ASP A C 1
ATOM 1203 O O . ASP A 1 143 ? -8.536 16.537 5.278 1.00 82.44 143 ASP A O 1
ATOM 1207 N N . GLU A 1 144 ? -6.777 17.898 5.564 1.00 82.88 144 GLU A N 1
ATOM 1208 C CA . GLU A 1 144 ? -6.269 17.708 4.203 1.00 82.88 144 GLU A CA 1
ATOM 1209 C C . GLU A 1 144 ? -5.919 16.233 3.955 1.00 82.88 144 GLU A C 1
ATOM 1211 O O . GLU A 1 144 ? -6.258 15.671 2.914 1.00 82.88 144 GLU A O 1
ATOM 1216 N N . ARG A 1 145 ? -5.303 15.557 4.934 1.00 82.19 145 ARG A N 1
ATOM 1217 C CA . ARG A 1 145 ? -5.023 14.116 4.842 1.00 82.19 145 ARG A CA 1
ATOM 1218 C C . ARG A 1 145 ? -6.316 13.297 4.788 1.00 82.19 145 ARG A C 1
ATOM 1220 O O . ARG A 1 145 ? -6.412 12.379 3.972 1.00 82.19 145 ARG A O 1
ATOM 1227 N N . LYS A 1 146 ? -7.299 13.624 5.634 1.00 82.50 146 LYS A N 1
ATOM 1228 C CA . LYS A 1 146 ? -8.602 12.934 5.676 1.00 82.50 146 LYS A CA 1
ATOM 1229 C C . LYS A 1 146 ? -9.330 13.053 4.337 1.00 82.50 146 LYS A C 1
ATOM 1231 O O . LYS A 1 146 ? -9.834 12.053 3.831 1.00 82.50 146 LYS A O 1
ATOM 1236 N N . GLU A 1 147 ? -9.320 14.234 3.720 1.00 90.25 147 GLU A N 1
ATOM 1237 C CA . GLU A 1 147 ? -9.893 14.462 2.389 1.00 90.25 147 GLU A CA 1
ATOM 1238 C C . GLU A 1 147 ? -9.182 13.625 1.315 1.00 90.25 147 GLU A C 1
ATOM 1240 O O . GLU A 1 147 ? -9.832 12.953 0.512 1.00 90.25 147 GLU A O 1
ATOM 1245 N N . LYS A 1 148 ? -7.841 13.588 1.330 1.00 88.25 148 LYS A N 1
ATOM 1246 C CA . LYS A 1 148 ? -7.060 12.754 0.402 1.00 88.25 148 LYS A CA 1
ATOM 1247 C C . LYS A 1 148 ? -7.410 11.271 0.516 1.00 88.25 148 LYS A C 1
ATOM 1249 O O . LYS A 1 148 ? -7.575 10.612 -0.509 1.00 88.25 148 LYS A O 1
ATOM 1254 N N . PHE A 1 149 ? -7.556 10.749 1.732 1.00 88.81 149 PHE A N 1
ATOM 1255 C CA . PHE A 1 149 ? -7.965 9.359 1.932 1.00 88.81 149 PHE A CA 1
ATOM 1256 C C . PHE A 1 149 ? -9.410 9.103 1.540 1.00 88.81 149 PHE A C 1
ATOM 1258 O O . PHE A 1 149 ? -9.673 8.096 0.896 1.00 88.81 149 PHE A O 1
ATOM 1265 N N . ARG A 1 150 ? -10.330 10.025 1.824 1.00 92.50 150 ARG A N 1
ATOM 1266 C CA . ARG A 1 150 ? -11.719 9.902 1.373 1.00 92.50 150 ARG A CA 1
ATOM 1267 C C . ARG A 1 150 ? -11.825 9.804 -0.144 1.00 92.50 150 ARG A C 1
ATOM 1269 O O . ARG A 1 150 ? -12.573 8.976 -0.644 1.00 92.50 150 ARG A O 1
ATOM 1276 N N . ASN A 1 151 ? -11.033 10.586 -0.873 1.00 92.00 151 ASN A N 1
ATOM 1277 C CA . ASN A 1 151 ? -10.990 10.497 -2.331 1.00 92.00 151 ASN A CA 1
ATOM 1278 C C . ASN A 1 151 ? -10.478 9.129 -2.811 1.00 92.00 151 ASN A C 1
ATOM 1280 O O . ASN A 1 151 ? -11.013 8.596 -3.777 1.00 92.00 151 ASN A O 1
ATOM 1284 N N . ILE A 1 152 ? -9.491 8.537 -2.124 1.00 89.44 152 ILE A N 1
ATOM 1285 C CA . ILE A 1 152 ? -9.064 7.155 -2.403 1.00 89.44 152 ILE A CA 1
ATOM 1286 C C . ILE A 1 152 ? -10.201 6.169 -2.113 1.00 89.44 152 ILE A C 1
ATOM 1288 O O . ILE A 1 152 ? -10.445 5.298 -2.934 1.00 89.44 152 ILE A O 1
ATOM 1292 N N . VAL A 1 153 ? -10.900 6.299 -0.981 1.00 92.75 153 VAL A N 1
ATOM 1293 C CA . VAL A 1 153 ? -12.023 5.412 -0.626 1.00 92.75 153 VAL A CA 1
ATOM 1294 C C . VAL A 1 153 ? -13.112 5.475 -1.686 1.00 92.75 153 VAL A C 1
ATOM 1296 O O . VAL A 1 153 ? -13.512 4.430 -2.177 1.00 92.75 153 VAL A O 1
ATOM 1299 N N . ASN A 1 154 ? -13.536 6.678 -2.078 1.00 92.75 154 ASN A N 1
ATOM 1300 C CA . ASN A 1 154 ? -14.552 6.862 -3.112 1.00 92.75 154 ASN A CA 1
ATOM 1301 C C . ASN A 1 154 ? -14.121 6.203 -4.427 1.00 92.75 154 ASN A C 1
ATOM 1303 O O . ASN A 1 154 ? -14.900 5.471 -5.022 1.00 92.75 154 ASN A O 1
ATOM 1307 N N . GLN A 1 155 ? -12.862 6.395 -4.831 1.00 89.81 155 GLN A N 1
ATOM 1308 C CA . GLN A 1 155 ? -12.321 5.752 -6.025 1.00 89.81 155 GLN A CA 1
ATOM 1309 C C . GLN A 1 155 ? -12.334 4.221 -5.898 1.00 89.81 155 GLN A C 1
ATOM 1311 O O . GLN A 1 155 ? -12.765 3.534 -6.811 1.00 89.81 155 GLN A O 1
ATOM 1316 N N . MET A 1 156 ? -11.919 3.669 -4.756 1.00 89.12 156 MET A N 1
ATOM 1317 C CA . MET A 1 156 ? -11.969 2.222 -4.526 1.00 89.12 156 MET A CA 1
ATOM 1318 C C . MET A 1 156 ? -13.403 1.675 -4.504 1.00 89.12 156 MET A C 1
ATOM 1320 O O . MET A 1 156 ? -13.606 0.519 -4.853 1.00 89.12 156 MET A O 1
ATOM 1324 N N . GLU A 1 157 ? -14.392 2.463 -4.079 1.00 91.00 157 GLU A N 1
ATOM 1325 C CA . GLU A 1 157 ? -15.808 2.078 -4.142 1.00 91.00 157 GLU A CA 1
ATOM 1326 C C . GLU A 1 157 ? -16.332 2.098 -5.583 1.00 91.00 157 GLU A C 1
ATOM 1328 O O . GLU A 1 157 ? -17.044 1.174 -5.969 1.00 91.00 157 GLU A O 1
ATOM 1333 N N . GLU A 1 158 ? -15.947 3.100 -6.378 1.00 90.88 158 GLU A N 1
ATOM 1334 C CA . GLU A 1 158 ? -16.247 3.186 -7.815 1.00 90.88 158 GLU A CA 1
ATOM 1335 C C . GLU A 1 158 ? -15.603 2.037 -8.608 1.00 90.88 158 GLU A C 1
ATOM 1337 O O . GLU A 1 158 ? -16.243 1.471 -9.490 1.00 90.88 158 GLU A O 1
ATOM 1342 N N . ASP A 1 159 ? -14.379 1.652 -8.242 1.00 85.75 159 ASP A N 1
ATOM 1343 C CA . ASP A 1 159 ? -13.626 0.538 -8.833 1.00 85.75 159 ASP A CA 1
ATOM 1344 C C . ASP A 1 159 ? -14.045 -0.843 -8.266 1.00 85.75 159 ASP A C 1
ATOM 1346 O O . ASP A 1 159 ? -13.387 -1.850 -8.527 1.00 85.75 159 ASP A O 1
ATOM 1350 N N . GLU A 1 160 ? -15.099 -0.908 -7.441 1.00 85.50 160 GLU A N 1
ATOM 1351 C CA . GLU A 1 160 ? -15.614 -2.135 -6.804 1.00 85.50 160 GLU A CA 1
ATOM 1352 C C . GLU A 1 160 ? -14.579 -2.901 -5.942 1.00 85.50 160 GLU A C 1
ATOM 1354 O O . GLU A 1 160 ? -14.685 -4.103 -5.702 1.00 85.50 160 GLU A O 1
ATOM 1359 N N . MET A 1 161 ? -13.584 -2.200 -5.394 1.00 84.06 161 MET A N 1
ATOM 1360 C CA . MET A 1 161 ? -12.517 -2.737 -4.534 1.00 84.06 161 MET A CA 1
ATOM 1361 C C . MET A 1 161 ? -12.838 -2.696 -3.032 1.00 84.06 161 MET A C 1
ATOM 1363 O O . MET A 1 161 ? -11.941 -2.743 -2.185 1.00 84.06 161 MET A O 1
ATOM 1367 N N . ASN A 1 162 ? -14.119 -2.650 -2.670 1.00 82.94 162 ASN A N 1
ATOM 1368 C CA . ASN A 1 162 ? -14.592 -2.625 -1.279 1.00 82.94 162 ASN A CA 1
ATOM 1369 C C . ASN A 1 162 ? -14.304 -3.919 -0.483 1.00 82.94 162 ASN A C 1
ATOM 1371 O O . ASN A 1 162 ? -14.592 -3.989 0.712 1.00 82.94 162 ASN A O 1
ATOM 1375 N N . TYR A 1 163 ? -13.725 -4.931 -1.131 1.00 81.38 163 TYR A N 1
ATOM 1376 C CA . TYR A 1 163 ? -13.288 -6.173 -0.510 1.00 81.38 163 TYR A CA 1
ATOM 1377 C C . TYR A 1 163 ? -11.820 -6.146 -0.046 1.00 81.38 163 TYR A C 1
ATOM 1379 O O . TYR A 1 163 ? -11.406 -7.010 0.723 1.00 81.38 163 TYR A O 1
ATOM 1387 N N . ASP A 1 164 ? -11.003 -5.192 -0.503 1.00 78.81 164 ASP A N 1
ATOM 1388 C CA . ASP A 1 164 ? -9.555 -5.192 -0.261 1.00 78.81 164 ASP A CA 1
ATOM 1389 C C . ASP A 1 164 ? -9.190 -4.717 1.164 1.00 78.81 164 ASP A C 1
ATOM 1391 O O . ASP A 1 164 ? -9.825 -3.829 1.729 1.00 78.81 164 ASP A O 1
ATOM 1395 N N . HIS A 1 165 ? -8.136 -5.264 1.772 1.00 78.25 165 HIS A N 1
ATOM 1396 C CA . HIS A 1 165 ? -7.658 -4.841 3.100 1.00 78.25 165 HIS A CA 1
ATOM 1397 C C . HIS A 1 165 ? -7.283 -3.349 3.112 1.00 78.25 165 HIS A C 1
ATOM 1399 O O . HIS A 1 165 ? -7.571 -2.629 4.072 1.00 78.25 165 HIS A O 1
ATOM 1405 N N . TYR A 1 166 ? -6.688 -2.852 2.023 1.00 77.31 166 TYR A N 1
ATOM 1406 C CA . TYR A 1 166 ? -6.331 -1.442 1.896 1.00 77.31 166 TYR A CA 1
ATOM 1407 C C . TYR A 1 166 ? -7.560 -0.532 1.902 1.00 77.31 166 TYR A C 1
ATOM 1409 O O . TYR A 1 166 ? -7.479 0.567 2.446 1.00 77.31 166 TYR A O 1
ATOM 1417 N N . TYR A 1 167 ? -8.707 -0.992 1.391 1.00 86.50 167 TYR A N 1
ATOM 1418 C CA . TYR A 1 167 ? -9.955 -0.231 1.456 1.00 86.50 167 TYR A CA 1
ATOM 1419 C C . TYR A 1 167 ? -10.348 0.043 2.908 1.00 86.50 167 TYR A C 1
ATOM 1421 O O . TYR A 1 167 ? -10.534 1.196 3.292 1.00 86.50 167 TYR A O 1
ATOM 1429 N N . PHE A 1 168 ? -10.396 -0.996 3.746 1.00 86.94 168 PHE A N 1
ATOM 1430 C CA . PHE A 1 168 ? -10.757 -0.855 5.158 1.00 86.94 168 PHE A CA 1
ATOM 1431 C C . PHE A 1 168 ? -9.741 -0.023 5.942 1.00 86.94 168 PHE A C 1
ATOM 1433 O O . PHE A 1 168 ? -10.136 0.791 6.776 1.00 86.94 168 PHE A O 1
ATOM 1440 N N . PHE A 1 169 ? -8.448 -0.177 5.647 1.00 85.44 169 PHE A N 1
ATOM 1441 C CA . PHE A 1 169 ? -7.398 0.624 6.270 1.00 85.44 169 PHE A CA 1
ATOM 1442 C C . PHE A 1 169 ? -7.540 2.116 5.941 1.00 85.44 169 PHE A C 1
ATOM 1444 O O . PHE A 1 169 ? -7.546 2.955 6.839 1.00 85.44 169 PHE A O 1
ATOM 1451 N N . VAL A 1 170 ? -7.705 2.467 4.663 1.00 85.50 170 VAL A N 1
ATOM 1452 C CA . VAL A 1 170 ? -7.878 3.869 4.251 1.00 85.50 170 VAL A CA 1
ATOM 1453 C C . VAL A 1 170 ? -9.207 4.424 4.761 1.00 85.50 170 VAL A C 1
ATOM 1455 O O . VAL A 1 170 ? -9.256 5.562 5.230 1.00 85.50 170 VAL A O 1
ATOM 1458 N N . LYS A 1 171 ? -10.272 3.614 4.742 1.00 90.81 171 LYS A N 1
ATOM 1459 C CA . LYS A 1 171 ? -11.585 4.001 5.262 1.00 90.81 171 LYS A CA 1
ATOM 1460 C C . LYS A 1 171 ? -11.513 4.341 6.748 1.00 90.81 171 LYS A C 1
ATOM 1462 O O . LYS A 1 171 ? -12.005 5.403 7.120 1.00 90.81 171 LYS A O 1
ATOM 1467 N N . LEU A 1 172 ? -10.802 3.542 7.551 1.00 87.50 172 LEU A N 1
ATOM 1468 C CA . LEU A 1 172 ? -10.524 3.828 8.965 1.00 87.50 172 LEU A CA 1
ATOM 1469 C C . LEU A 1 172 ? -9.828 5.186 9.148 1.00 87.50 172 LEU A C 1
ATOM 1471 O O . LEU A 1 172 ? -10.272 5.996 9.958 1.00 87.50 172 LEU A O 1
ATOM 1475 N N . LEU A 1 173 ? -8.789 5.468 8.354 1.00 81.19 173 LEU A N 1
ATOM 1476 C CA . LEU A 1 173 ? -8.032 6.728 8.415 1.00 81.19 173 LEU A CA 1
ATOM 1477 C C . LEU A 1 173 ? -8.817 7.965 7.941 1.00 81.19 173 LEU A C 1
ATOM 1479 O O . LEU A 1 173 ? -8.376 9.093 8.158 1.00 81.19 173 LEU A O 1
ATOM 1483 N N . SER A 1 174 ? -9.949 7.769 7.264 1.00 85.94 174 SER A N 1
ATOM 1484 C CA . SER A 1 174 ? -10.773 8.838 6.683 1.00 85.94 174 SER A CA 1
ATOM 1485 C C . SER A 1 174 ? -12.093 9.101 7.421 1.00 85.94 174 SER A C 1
ATOM 1487 O O . SER A 1 174 ? -12.868 9.951 6.976 1.00 85.94 174 SER A O 1
ATOM 1489 N N . LEU A 1 175 ? -12.370 8.388 8.522 1.00 84.31 175 LEU A N 1
ATOM 1490 C CA . LEU A 1 175 ? -13.616 8.535 9.282 1.00 84.31 175 LEU A CA 1
ATOM 1491 C C . LEU A 1 175 ? -13.788 9.973 9.800 1.00 84.31 175 LEU A C 1
ATOM 1493 O O . LEU A 1 175 ? -12.939 10.493 10.519 1.00 84.31 175 LEU A O 1
ATOM 1497 N N . GLU A 1 176 ? -14.919 10.603 9.472 1.00 78.94 176 GLU A N 1
ATOM 1498 C CA . GLU A 1 176 ? -15.234 11.975 9.909 1.00 78.94 176 GLU A CA 1
ATOM 1499 C C . GLU A 1 176 ? -15.560 12.065 11.401 1.00 78.94 176 GLU A C 1
ATOM 1501 O O . GLU A 1 176 ? -15.093 12.962 12.094 1.00 78.94 176 GLU A O 1
ATOM 1506 N N . ASN A 1 177 ? -16.349 11.115 11.902 1.00 82.88 177 ASN A N 1
ATOM 1507 C CA . ASN A 1 177 ? -16.769 11.046 13.299 1.00 82.88 177 ASN A CA 1
ATOM 1508 C C . ASN A 1 177 ? -16.012 9.917 13.996 1.00 82.88 177 ASN A C 1
ATOM 1510 O O . ASN A 1 177 ? -16.615 8.907 14.361 1.00 82.88 177 ASN A O 1
ATOM 1514 N N . TYR A 1 178 ? -14.688 10.046 14.097 1.00 83.38 178 TYR A N 1
ATOM 1515 C CA . TYR A 1 178 ? -13.828 9.012 14.673 1.00 83.38 178 TYR A CA 1
ATOM 1516 C C . TYR A 1 178 ? -14.153 8.792 16.160 1.00 83.38 178 TYR A C 1
ATOM 1518 O O . TYR A 1 178 ? -13.839 9.628 17.002 1.00 83.38 178 TYR A O 1
ATOM 1526 N N . ASN A 1 179 ? -14.838 7.690 16.466 1.00 84.75 179 ASN A N 1
ATOM 1527 C CA . ASN A 1 179 ? -15.252 7.281 17.808 1.00 84.75 179 ASN A CA 1
ATOM 1528 C C . ASN A 1 179 ? -15.474 5.764 17.834 1.00 84.75 179 ASN A C 1
ATOM 1530 O O . ASN A 1 179 ? -15.455 5.103 16.791 1.00 84.75 179 ASN A O 1
ATOM 1534 N N . TYR A 1 180 ? -15.718 5.200 19.015 1.00 84.81 180 TYR A N 1
ATOM 1535 C CA . TYR A 1 180 ? -15.881 3.757 19.175 1.00 84.81 180 TYR A CA 1
ATOM 1536 C C . TYR A 1 180 ? -16.944 3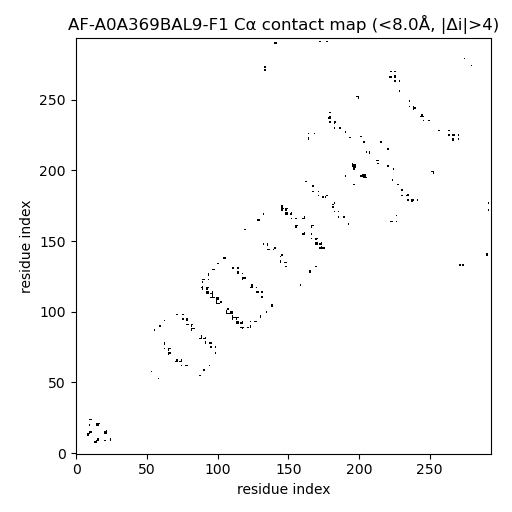.166 18.239 1.00 84.81 180 TYR A C 1
ATOM 1538 O O . TYR A 1 180 ? -16.718 2.128 17.621 1.00 84.81 180 TYR A O 1
ATOM 1546 N N . GLN A 1 181 ? -18.100 3.821 18.095 1.00 93.12 181 GLN A N 1
ATOM 1547 C CA . GLN A 1 181 ? -19.201 3.295 17.283 1.00 93.12 181 GLN A CA 1
ATOM 1548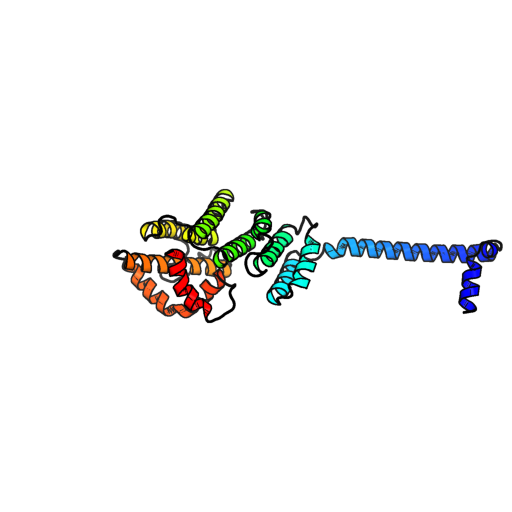 C C . GLN A 1 181 ? -18.893 3.310 15.785 1.00 93.12 181 GLN A C 1
ATOM 1550 O O . GLN A 1 181 ? -19.214 2.340 15.095 1.00 93.12 181 GLN A O 1
ATOM 1555 N N . SER A 1 182 ? -18.266 4.370 15.272 1.00 92.00 182 SER A N 1
ATOM 1556 C CA . SER A 1 182 ? -17.909 4.446 13.852 1.00 92.00 182 SER A CA 1
ATOM 1557 C C . SER A 1 182 ? -16.830 3.425 13.484 1.00 92.00 182 SER A C 1
ATOM 1559 O O . SER A 1 182 ? -16.960 2.737 12.469 1.00 92.00 182 SER A O 1
ATOM 1561 N N . VAL A 1 183 ? -15.828 3.234 14.349 1.00 87.44 183 VAL A N 1
ATOM 1562 C CA . VAL A 1 183 ? -14.812 2.188 14.167 1.00 87.44 183 VAL A CA 1
ATOM 1563 C C . VAL A 1 183 ? -15.431 0.792 14.302 1.00 87.44 183 VAL A C 1
ATOM 1565 O O . VAL A 1 183 ? -15.115 -0.091 13.506 1.00 87.44 183 VAL A O 1
ATOM 1568 N N . LEU A 1 184 ? -16.366 0.583 15.237 1.00 92.31 184 LEU A N 1
ATOM 1569 C CA . LEU A 1 184 ? -17.011 -0.717 15.458 1.00 92.31 184 LEU A CA 1
ATOM 1570 C C . LEU A 1 184 ? -17.840 -1.145 14.246 1.00 92.31 184 LEU A C 1
ATOM 1572 O O . LEU A 1 184 ? -17.844 -2.321 13.884 1.00 92.31 1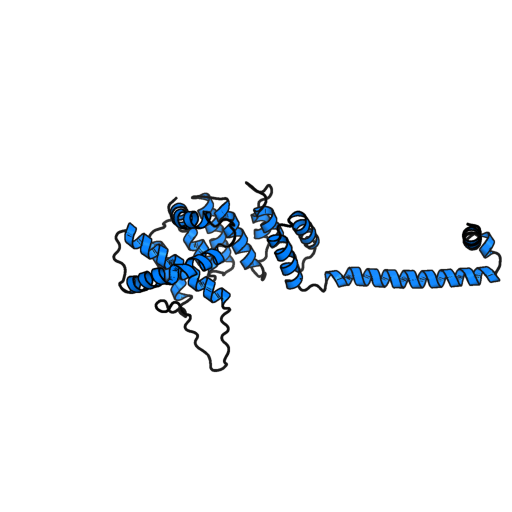84 LEU A O 1
ATOM 1576 N N . GLN A 1 185 ? -18.549 -0.209 13.614 1.00 94.50 185 GLN A N 1
ATOM 1577 C CA . GLN A 1 185 ? -19.302 -0.482 12.388 1.00 94.50 185 GLN A CA 1
ATOM 1578 C C . GLN A 1 185 ? -18.377 -0.911 11.246 1.00 94.50 185 GLN A C 1
ATOM 1580 O O . GLN A 1 185 ? -18.659 -1.907 10.576 1.00 94.50 185 GLN A O 1
ATOM 1585 N N . LEU A 1 186 ? -17.255 -0.208 11.059 1.00 93.75 186 LEU A N 1
ATOM 1586 C CA . LEU A 1 186 ? -16.276 -0.552 10.030 1.00 93.75 186 LEU A CA 1
ATOM 1587 C C . LEU A 1 186 ? -15.619 -1.914 10.304 1.00 93.75 186 LEU A C 1
ATOM 1589 O O . LEU A 1 186 ? -15.532 -2.747 9.403 1.00 93.75 186 LEU A O 1
ATOM 1593 N N . TYR A 1 187 ? -15.243 -2.169 11.558 1.00 90.75 187 TYR A N 1
ATOM 1594 C CA . TYR A 1 187 ? -14.713 -3.453 12.013 1.00 90.75 187 TYR A CA 1
ATOM 1595 C C . TYR A 1 187 ? -15.691 -4.608 11.779 1.00 90.75 187 TYR A C 1
ATOM 1597 O O . TYR A 1 187 ? -15.285 -5.661 11.298 1.00 90.75 187 TYR A O 1
ATOM 1605 N N . LYS A 1 188 ? -16.986 -4.429 12.065 1.00 91.19 188 LYS A N 1
ATOM 1606 C CA . LYS A 1 188 ? -18.003 -5.461 11.797 1.00 91.19 188 LYS A CA 1
ATOM 1607 C C . LYS A 1 188 ? -18.105 -5.787 10.309 1.00 91.19 188 LYS A C 1
ATOM 1609 O O . LYS A 1 188 ? -18.211 -6.958 9.960 1.00 91.19 188 LYS A O 1
ATOM 1614 N N . GLY A 1 189 ? -18.041 -4.774 9.440 1.00 90.81 189 GLY A N 1
ATOM 1615 C CA . GLY A 1 189 ? -17.983 -4.981 7.991 1.00 90.81 189 GLY A CA 1
ATOM 1616 C C . GLY A 1 189 ? -16.750 -5.785 7.573 1.00 90.81 189 GLY A C 1
ATOM 1617 O O . GLY A 1 189 ? -16.873 -6.759 6.836 1.00 90.81 189 GLY A O 1
ATOM 1618 N N . TYR A 1 190 ? -15.585 -5.422 8.114 1.00 89.81 190 TYR A N 1
ATOM 1619 C CA . TYR A 1 190 ? -14.319 -6.112 7.874 1.00 89.81 190 TYR A CA 1
ATOM 1620 C C . TYR A 1 190 ? -14.348 -7.574 8.344 1.00 89.81 190 TYR A C 1
ATOM 1622 O O . TYR A 1 190 ? -14.068 -8.486 7.574 1.00 89.81 190 TYR A O 1
ATOM 1630 N N . SER A 1 191 ? -14.745 -7.811 9.594 1.00 86.69 191 SER A N 1
ATOM 1631 C CA . SER A 1 191 ? -14.817 -9.146 10.193 1.00 86.69 191 SER A CA 1
ATOM 1632 C C . SER A 1 191 ? -15.836 -10.046 9.495 1.00 86.69 191 SER A C 1
ATOM 1634 O O . SER A 1 191 ? -15.577 -11.234 9.341 1.00 86.69 191 SER A O 1
ATOM 1636 N N . ASN A 1 192 ? -16.966 -9.502 9.031 1.00 87.69 192 ASN A N 1
ATOM 1637 C CA . ASN A 1 192 ? -17.941 -10.279 8.268 1.00 87.69 192 ASN A CA 1
ATOM 1638 C C . ASN A 1 192 ? -17.413 -10.684 6.884 1.00 87.69 192 ASN A C 1
ATOM 1640 O O . ASN A 1 192 ? -17.711 -11.777 6.415 1.00 87.69 192 ASN A O 1
ATOM 1644 N N . LEU A 1 193 ? -16.634 -9.813 6.233 1.00 87.69 193 LEU A N 1
ATOM 1645 C CA . LEU A 1 193 ? -16.007 -10.121 4.948 1.00 87.69 193 LEU A CA 1
ATOM 1646 C C . LEU A 1 193 ? -14.912 -11.190 5.086 1.00 87.69 193 LEU A C 1
ATOM 1648 O O . LEU A 1 193 ? -14.789 -12.055 4.227 1.00 87.69 193 LEU A O 1
ATOM 1652 N N . TYR A 1 194 ? -14.148 -11.141 6.178 1.00 82.25 194 TYR A N 1
ATOM 1653 C CA . TYR A 1 194 ? -13.080 -12.088 6.503 1.00 82.25 194 TYR A CA 1
ATOM 1654 C C . TYR A 1 194 ? -13.501 -13.051 7.623 1.00 82.25 194 TYR A C 1
ATOM 1656 O O . TYR A 1 194 ? -12.751 -13.282 8.571 1.00 82.25 194 TYR A O 1
ATOM 1664 N N . ASN A 1 195 ? -14.709 -13.613 7.525 1.00 81.12 195 ASN A N 1
ATOM 1665 C CA . ASN A 1 195 ? -15.293 -14.494 8.548 1.00 81.12 195 ASN A CA 1
ATOM 1666 C C . ASN A 1 195 ? -14.564 -15.843 8.706 1.00 81.12 195 ASN A C 1
ATOM 1668 O O . ASN A 1 195 ? -14.752 -16.541 9.700 1.00 81.12 195 ASN A O 1
ATOM 1672 N N . GLU A 1 196 ? -13.720 -16.196 7.739 1.00 74.12 196 GLU A N 1
ATOM 1673 C CA . GLU A 1 196 ? -12.812 -17.338 7.804 1.00 74.12 196 GLU A CA 1
ATOM 1674 C C . GLU A 1 196 ? -11.680 -17.116 8.821 1.00 74.12 196 GLU A C 1
ATOM 1676 O O . GLU A 1 196 ? -11.010 -18.067 9.206 1.00 74.12 196 GLU A O 1
ATOM 1681 N N . TYR A 1 197 ? -11.450 -15.888 9.291 1.00 72.00 197 TYR A N 1
ATOM 1682 C CA . TYR A 1 197 ? -10.435 -15.603 10.300 1.00 72.00 197 TYR A CA 1
ATOM 1683 C C . TYR A 1 197 ? -10.944 -15.915 11.716 1.00 72.00 197 TYR A C 1
ATOM 1685 O O . TYR A 1 197 ? -11.925 -15.338 12.190 1.00 72.00 197 TYR A O 1
ATOM 1693 N N . ASN A 1 198 ? -10.243 -16.802 12.423 1.00 72.25 198 ASN A N 1
ATOM 1694 C CA . ASN A 1 198 ? -10.472 -17.081 13.831 1.00 72.25 198 ASN A CA 1
ATOM 1695 C C . ASN A 1 198 ? -9.808 -16.003 14.694 1.00 72.25 198 ASN A C 1
ATOM 1697 O O . ASN A 1 198 ? -8.586 -15.910 14.813 1.00 72.25 198 ASN A O 1
ATOM 1701 N N . ILE A 1 199 ? -10.659 -15.207 15.326 1.00 62.31 199 ILE A N 1
ATOM 1702 C CA . ILE A 1 199 ? -10.297 -14.097 16.201 1.00 62.31 199 ILE A CA 1
ATOM 1703 C C . ILE A 1 199 ? -9.525 -14.555 17.442 1.00 62.31 199 ILE A C 1
ATOM 1705 O O . ILE A 1 199 ? -8.561 -13.896 17.830 1.00 62.31 199 ILE A O 1
ATOM 1709 N N . GLU A 1 200 ? -9.948 -15.655 18.063 1.00 65.06 200 GLU A N 1
ATOM 1710 C CA . GLU A 1 200 ? -9.386 -16.141 19.327 1.00 65.06 200 GLU A CA 1
ATOM 1711 C C . GLU A 1 200 ? -8.036 -16.822 19.130 1.00 65.06 200 GLU A C 1
ATOM 1713 O O . GLU A 1 200 ? -7.198 -16.819 20.025 1.00 65.06 200 GLU A O 1
ATOM 1718 N N . GLU A 1 201 ? -7.814 -17.418 17.964 1.00 67.25 201 GLU A N 1
ATOM 1719 C CA . GLU A 1 201 ? -6.568 -18.122 17.655 1.00 67.25 201 GLU A CA 1
ATOM 1720 C C . GLU A 1 201 ? -5.596 -17.270 16.827 1.00 67.25 201 GLU A C 1
ATOM 1722 O O . GLU A 1 201 ? -4.395 -17.564 16.767 1.00 67.25 201 GLU A O 1
ATOM 1727 N N . LEU A 1 202 ? -6.101 -16.185 16.229 1.00 64.19 202 LEU A N 1
ATOM 1728 C CA . LEU A 1 202 ? -5.410 -15.354 15.247 1.00 64.19 202 LEU A CA 1
ATOM 1729 C C . LEU A 1 202 ? -4.897 -16.182 14.056 1.00 64.19 202 LEU A C 1
ATOM 1731 O O . LEU A 1 202 ? -3.745 -16.046 13.633 1.00 64.19 202 LEU A O 1
ATOM 1735 N N . THR A 1 203 ? -5.750 -17.075 13.556 1.00 67.69 203 THR A N 1
ATOM 1736 C CA . THR A 1 203 ? -5.471 -18.038 12.480 1.00 67.69 203 THR A CA 1
ATOM 1737 C C . THR A 1 203 ? -6.577 -17.994 11.431 1.00 67.69 203 THR A C 1
ATOM 1739 O O . THR A 1 203 ? -7.702 -17.593 11.708 1.00 67.69 203 THR A O 1
ATOM 1742 N N . PHE A 1 204 ? -6.278 -18.418 10.204 1.00 65.12 204 PHE A N 1
ATOM 1743 C CA . PHE A 1 204 ? -7.321 -18.673 9.213 1.00 65.12 204 PHE A CA 1
ATOM 1744 C C . PHE A 1 204 ? -7.912 -20.064 9.435 1.00 65.12 204 PHE A C 1
ATOM 1746 O O . PHE A 1 204 ? -7.178 -21.052 9.509 1.00 65.12 204 PHE A O 1
ATOM 1753 N N . ASN A 1 205 ? -9.238 -20.151 9.475 1.00 59.03 205 ASN A N 1
ATOM 1754 C CA . ASN A 1 205 ? -9.978 -21.400 9.387 1.00 59.03 205 ASN A CA 1
ATOM 1755 C C . ASN A 1 205 ? -9.911 -21.893 7.940 1.00 59.03 205 ASN A C 1
ATOM 1757 O O . ASN A 1 205 ? -10.815 -21.678 7.135 1.00 59.03 205 ASN A O 1
ATOM 1761 N N . ILE A 1 206 ? -8.801 -22.539 7.591 1.00 56.81 206 ILE A N 1
ATOM 1762 C CA . ILE A 1 206 ? -8.616 -23.118 6.265 1.00 56.81 206 ILE A CA 1
ATOM 1763 C C . ILE A 1 206 ? -9.495 -24.370 6.168 1.00 56.81 206 ILE A C 1
ATOM 1765 O O . ILE A 1 206 ? -9.131 -25.451 6.639 1.00 56.81 206 ILE A O 1
ATOM 1769 N N . HIS A 1 207 ? -10.662 -24.242 5.539 1.00 51.56 207 HIS A N 1
ATOM 1770 C CA . HIS A 1 207 ? -11.463 -25.396 5.151 1.00 51.56 207 HIS A CA 1
ATOM 1771 C C . HIS A 1 207 ? -10.805 -26.084 3.960 1.00 51.56 207 HIS A C 1
ATOM 1773 O O . HIS A 1 207 ? -11.105 -25.762 2.816 1.00 51.56 207 HIS A O 1
ATOM 1779 N N . THR A 1 208 ? -9.902 -27.031 4.226 1.00 44.62 208 THR A N 1
ATOM 1780 C CA . THR A 1 208 ? -9.369 -27.917 3.182 1.00 44.62 208 THR A CA 1
ATOM 1781 C C . THR A 1 208 ? -10.538 -28.597 2.467 1.00 44.62 208 THR A C 1
ATOM 1783 O O . THR A 1 208 ? -11.241 -29.433 3.029 1.00 44.62 208 THR A O 1
ATOM 1786 N N . THR A 1 209 ? -10.800 -28.190 1.226 1.00 40.25 209 THR A N 1
ATOM 1787 C CA . THR A 1 209 ? -11.665 -28.968 0.340 1.00 40.25 209 THR A CA 1
ATOM 1788 C C . THR A 1 209 ? -10.899 -30.232 -0.062 1.00 40.25 209 THR A C 1
ATOM 1790 O O . THR A 1 209 ? -9.669 -30.235 -0.061 1.00 40.25 209 THR A O 1
ATOM 1793 N N . GLU A 1 210 ? -11.603 -31.328 -0.372 1.00 39.94 210 GLU A N 1
ATOM 1794 C CA . GLU A 1 210 ? -11.019 -32.658 -0.668 1.00 39.94 210 GLU A CA 1
ATOM 1795 C C . GLU A 1 210 ? -9.960 -32.660 -1.794 1.00 39.94 210 GLU A C 1
ATOM 1797 O O . GLU A 1 210 ? -9.240 -33.639 -1.986 1.00 39.94 210 GLU A O 1
ATOM 1802 N N . ILE A 1 211 ? -9.825 -31.550 -2.517 1.00 39.84 211 ILE A N 1
ATOM 1803 C CA . ILE A 1 211 ? -8.786 -31.285 -3.503 1.00 39.84 211 ILE A CA 1
ATOM 1804 C C . ILE A 1 211 ? -7.715 -30.446 -2.799 1.00 39.84 211 ILE A C 1
ATOM 1806 O O . ILE A 1 211 ? -7.728 -29.219 -2.849 1.00 39.84 211 ILE A O 1
ATOM 1810 N N . GLY A 1 212 ? -6.842 -31.121 -2.053 1.00 43.59 212 GLY A N 1
ATOM 1811 C CA . GLY A 1 212 ? -5.808 -30.481 -1.250 1.00 43.59 212 GLY A CA 1
ATOM 1812 C C . GLY A 1 212 ? -4.926 -29.536 -2.065 1.00 43.59 212 GLY A C 1
ATOM 1813 O O . GLY A 1 212 ? -4.157 -29.989 -2.899 1.00 43.59 212 GLY A O 1
ATOM 1814 N N . GLU A 1 213 ? -5.070 -28.241 -1.797 1.00 34.88 213 GLU A N 1
ATOM 1815 C CA . GLU A 1 213 ? -4.028 -27.217 -1.652 1.00 34.88 213 GLU A CA 1
ATOM 1816 C C . GLU A 1 213 ? -4.747 -25.875 -1.471 1.00 34.88 213 GLU A C 1
ATOM 1818 O O . GLU A 1 213 ? -5.256 -25.287 -2.421 1.00 34.88 213 GLU A O 1
ATOM 1823 N N . ILE A 1 214 ? -4.821 -25.393 -0.230 1.00 42.31 214 ILE A N 1
ATOM 1824 C CA . ILE A 1 214 ? -5.169 -23.997 0.034 1.00 42.31 214 ILE A CA 1
ATOM 1825 C C . ILE A 1 214 ? -3.879 -23.312 0.459 1.00 42.31 214 ILE A C 1
ATOM 1827 O O . ILE A 1 214 ? -3.598 -23.148 1.644 1.00 42.31 214 ILE A O 1
ATOM 1831 N N . ASP A 1 215 ? -3.078 -22.936 -0.532 1.00 40.66 215 ASP A N 1
ATOM 1832 C CA . ASP A 1 215 ? -2.065 -21.904 -0.352 1.00 40.66 215 ASP A CA 1
ATOM 1833 C C . ASP A 1 215 ? -2.817 -20.564 -0.366 1.00 40.66 215 ASP A C 1
ATOM 1835 O O . ASP A 1 215 ? -2.879 -19.868 -1.382 1.00 40.66 215 ASP A O 1
ATOM 1839 N N . VAL A 1 216 ? -3.518 -20.241 0.737 1.00 50.22 216 VAL A N 1
ATOM 1840 C CA . VAL A 1 216 ? -3.939 -18.853 0.961 1.00 50.22 216 VAL A CA 1
ATOM 1841 C C . VAL A 1 216 ? -2.632 -18.087 1.000 1.00 50.22 216 VAL A C 1
ATOM 1843 O O . VAL A 1 216 ? -1.908 -18.205 1.982 1.00 50.22 216 VAL A O 1
ATOM 1846 N N . ASP A 1 217 ? -2.320 -17.379 -0.089 1.00 55.38 217 ASP A N 1
ATOM 1847 C CA . ASP A 1 217 ? -1.147 -16.521 -0.248 1.00 55.38 217 ASP A CA 1
ATOM 1848 C C . ASP A 1 217 ? -0.781 -15.903 1.109 1.00 55.38 217 ASP A C 1
ATOM 1850 O O . ASP A 1 217 ? -1.467 -14.996 1.593 1.00 55.38 217 ASP A O 1
ATOM 1854 N N . ASN A 1 218 ? 0.247 -16.462 1.764 1.00 58.12 218 ASN A N 1
ATOM 1855 C CA . ASN A 1 218 ? 0.581 -16.174 3.166 1.00 58.12 218 ASN A CA 1
ATOM 1856 C C . ASN A 1 218 ? 0.728 -14.665 3.415 1.00 58.12 218 ASN A C 1
ATOM 1858 O O . ASN A 1 218 ? 0.505 -14.171 4.524 1.00 58.12 218 ASN A O 1
ATOM 1862 N N . LYS A 1 219 ? 1.071 -13.914 2.364 1.00 59.12 219 LYS A N 1
ATOM 1863 C CA . LYS A 1 219 ? 1.141 -12.459 2.381 1.00 59.12 219 LYS A CA 1
ATOM 1864 C C . LYS A 1 219 ? -0.221 -11.810 2.651 1.00 59.12 219 LYS A C 1
ATOM 1866 O O . LYS A 1 219 ? -0.306 -10.961 3.533 1.00 59.12 219 LYS A O 1
ATOM 1871 N N . ARG A 1 220 ? -1.288 -12.230 1.962 1.00 63.75 220 ARG A N 1
ATOM 1872 C CA . ARG A 1 220 ? -2.653 -11.710 2.179 1.00 63.75 220 ARG A CA 1
ATOM 1873 C C . ARG A 1 220 ? -3.175 -12.067 3.564 1.00 63.75 220 ARG A C 1
ATOM 1875 O O . ARG A 1 220 ? -3.788 -11.231 4.220 1.00 63.75 220 ARG A O 1
ATOM 1882 N N . ALA A 1 221 ? -2.885 -13.281 4.032 1.00 68.25 221 ALA A N 1
ATOM 1883 C CA . ALA A 1 221 ? -3.230 -13.698 5.386 1.00 68.25 221 ALA A CA 1
ATOM 1884 C C . ALA A 1 221 ? -2.584 -12.780 6.441 1.00 68.25 221 ALA A C 1
ATOM 1886 O O . ALA A 1 221 ? -3.251 -12.308 7.362 1.00 68.25 221 ALA A O 1
ATOM 1887 N N . THR A 1 222 ? -1.306 -12.448 6.239 1.00 69.56 222 THR A N 1
ATOM 1888 C CA . THR A 1 222 ? -0.560 -11.512 7.093 1.00 69.56 222 THR A CA 1
ATOM 1889 C C . THR A 1 222 ? -1.167 -10.104 7.064 1.00 69.56 222 THR A C 1
ATOM 1891 O O . THR A 1 222 ? -1.327 -9.475 8.108 1.00 69.56 222 THR A O 1
ATOM 1894 N N . GLU A 1 223 ? -1.536 -9.588 5.888 1.00 70.81 223 GLU A N 1
ATOM 1895 C CA . GLU A 1 223 ? -2.150 -8.257 5.735 1.00 70.81 223 GLU A CA 1
ATOM 1896 C C . GLU A 1 223 ? -3.518 -8.173 6.433 1.00 70.81 223 GLU A C 1
ATOM 1898 O O . GLU A 1 223 ? -3.789 -7.205 7.152 1.00 70.81 223 GLU A O 1
ATOM 1903 N N . VAL A 1 224 ? -4.345 -9.217 6.302 1.00 76.06 224 VAL A N 1
ATOM 1904 C CA . VAL A 1 224 ? -5.645 -9.315 6.982 1.00 76.06 224 VAL A CA 1
ATOM 1905 C C . VAL A 1 224 ? -5.475 -9.362 8.500 1.00 76.06 224 VAL A C 1
ATOM 1907 O O . VAL A 1 224 ? -6.139 -8.620 9.231 1.00 76.06 224 VAL A O 1
ATOM 1910 N N . GLN A 1 225 ? -4.555 -10.196 8.985 1.00 74.00 225 GLN A N 1
ATOM 1911 C CA . GLN A 1 225 ? -4.219 -10.284 10.404 1.00 74.00 225 GLN A CA 1
ATOM 1912 C C . GLN A 1 225 ? -3.728 -8.935 10.941 1.00 74.00 225 GLN A C 1
ATOM 1914 O O . GLN A 1 225 ? -4.175 -8.478 11.990 1.00 74.00 225 GLN A O 1
ATOM 1919 N N . SER A 1 226 ? -2.865 -8.249 10.198 1.00 72.25 226 SER A N 1
ATOM 1920 C CA . SER A 1 226 ? -2.322 -6.950 10.599 1.00 72.25 226 SER A CA 1
ATOM 1921 C C . SER A 1 226 ? -3.421 -5.908 10.807 1.00 72.25 226 SER A C 1
ATOM 1923 O O . SER A 1 226 ? -3.464 -5.240 11.841 1.00 72.25 226 SER A O 1
ATOM 1925 N N . LEU A 1 227 ? -4.331 -5.771 9.838 1.00 76.69 227 LEU A N 1
ATOM 1926 C CA . LEU A 1 227 ? -5.417 -4.797 9.922 1.00 76.69 227 LEU A CA 1
ATOM 1927 C C . LEU A 1 227 ? -6.446 -5.172 10.992 1.00 76.69 227 LEU A C 1
ATOM 1929 O O . LEU A 1 227 ? -6.974 -4.299 11.679 1.00 76.69 227 LEU A O 1
ATOM 1933 N N . TYR A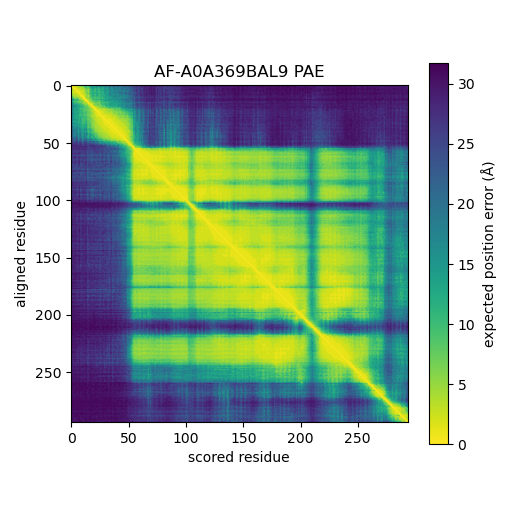 1 228 ? -6.677 -6.468 11.187 1.00 78.50 228 TYR A N 1
ATOM 1934 C CA . TYR A 1 228 ? -7.498 -6.970 12.279 1.00 78.50 228 TYR A CA 1
ATOM 1935 C C . TYR A 1 228 ? -6.976 -6.490 13.646 1.00 78.50 228 TYR A C 1
ATOM 1937 O O . TYR A 1 228 ? -7.725 -5.926 14.446 1.00 78.50 228 TYR A O 1
ATOM 1945 N N . LEU A 1 229 ? -5.669 -6.623 13.887 1.00 73.94 229 LEU A N 1
ATOM 1946 C CA . LEU A 1 229 ? -5.034 -6.174 15.130 1.00 73.94 229 LEU A CA 1
ATOM 1947 C C . LEU A 1 229 ? -5.097 -4.648 15.302 1.00 73.94 229 LEU A C 1
ATOM 1949 O O . LEU A 1 229 ? -5.263 -4.168 16.426 1.00 73.94 229 LEU A O 1
ATOM 1953 N N . ILE A 1 230 ? -5.004 -3.884 14.206 1.00 76.38 230 ILE A N 1
ATOM 1954 C CA . ILE A 1 230 ? -5.197 -2.426 14.222 1.00 76.38 230 ILE A CA 1
ATOM 1955 C C . ILE A 1 230 ? -6.614 -2.084 14.701 1.00 76.38 230 ILE A C 1
ATOM 1957 O O . ILE A 1 230 ? -6.755 -1.308 15.644 1.00 76.38 230 ILE A O 1
ATOM 1961 N N . PHE A 1 231 ? -7.653 -2.700 14.123 1.00 83.06 231 PHE A N 1
ATOM 1962 C CA . PHE A 1 231 ? -9.039 -2.458 14.540 1.00 83.06 231 PHE A CA 1
ATOM 1963 C C . PHE A 1 231 ? -9.267 -2.748 16.021 1.00 83.06 231 PHE A C 1
ATOM 1965 O O . PHE A 1 231 ? -9.874 -1.939 16.720 1.00 83.06 231 PHE A O 1
ATOM 1972 N N . LEU A 1 232 ? -8.773 -3.885 16.509 1.00 77.38 232 LEU A N 1
ATOM 1973 C CA . LEU A 1 232 ? -8.917 -4.254 17.915 1.00 77.38 232 LEU A CA 1
ATOM 1974 C C . LEU A 1 232 ? -8.212 -3.272 18.842 1.00 77.38 232 LEU A C 1
ATOM 1976 O O . LEU A 1 232 ? -8.772 -2.884 19.863 1.00 77.38 232 LEU A O 1
ATOM 1980 N N . THR A 1 233 ? -6.997 -2.863 18.482 1.00 74.00 233 THR A N 1
ATOM 1981 C CA . THR A 1 233 ? -6.224 -1.896 19.265 1.00 74.00 233 THR A CA 1
ATOM 1982 C C . THR A 1 233 ? -6.972 -0.569 19.367 1.00 74.00 233 THR A C 1
ATOM 1984 O O . THR A 1 233 ? -7.123 -0.038 20.467 1.00 74.00 233 THR A O 1
ATOM 1987 N N . GLU A 1 234 ? -7.504 -0.072 18.249 1.00 75.38 234 GLU A N 1
ATOM 1988 C CA . GLU A 1 234 ? -8.285 1.165 18.215 1.00 75.38 234 GLU A CA 1
ATOM 1989 C C . GLU A 1 234 ? -9.589 1.051 19.005 1.00 75.38 234 GLU A C 1
ATOM 1991 O O . GLU A 1 234 ? -9.923 1.937 19.784 1.00 75.38 234 GLU A O 1
ATOM 1996 N N . LEU A 1 235 ? -10.310 -0.062 18.886 1.00 81.75 235 LEU A N 1
ATOM 1997 C CA . LEU A 1 235 ? -11.561 -0.268 19.614 1.00 81.75 235 LEU A CA 1
ATOM 1998 C C . LEU A 1 235 ? -11.342 -0.438 21.124 1.00 81.75 235 LEU A C 1
ATOM 2000 O O . LEU A 1 235 ? -12.119 0.097 21.915 1.00 81.75 235 LEU A O 1
ATOM 2004 N N . LEU A 1 236 ? -10.266 -1.110 21.545 1.00 74.31 236 LEU A N 1
ATOM 2005 C CA . LEU A 1 236 ? -9.861 -1.176 22.953 1.00 74.31 236 LEU A CA 1
ATOM 2006 C C . LEU A 1 236 ? -9.522 0.213 23.501 1.00 74.31 236 LEU A C 1
ATOM 2008 O O . LEU A 1 236 ? -9.935 0.553 24.611 1.00 74.31 236 LEU A O 1
ATOM 2012 N N . TYR A 1 237 ? -8.768 0.998 22.730 1.00 73.50 237 TYR A N 1
ATOM 2013 C CA . TYR A 1 237 ? -8.387 2.355 23.100 1.00 73.50 237 TYR A CA 1
ATOM 2014 C C . TYR A 1 237 ? -9.617 3.260 23.231 1.00 73.50 237 TYR A C 1
ATOM 2016 O O . TYR A 1 237 ? -9.845 3.834 24.297 1.00 73.50 237 TYR A O 1
ATOM 2024 N N . LEU A 1 238 ? -10.445 3.324 22.186 1.00 77.25 238 LEU A N 1
ATOM 2025 C CA . LEU A 1 238 ? -11.650 4.149 22.151 1.00 77.25 238 LEU A CA 1
ATOM 2026 C C . LEU A 1 238 ? -12.644 3.739 23.234 1.00 77.25 238 LEU A C 1
ATOM 2028 O O . LEU A 1 238 ? -13.214 4.593 23.906 1.00 77.25 238 LEU A O 1
ATOM 2032 N N . GLY A 1 239 ? -12.802 2.434 23.470 1.00 78.38 239 GLY A N 1
ATOM 2033 C CA . GLY A 1 239 ? -13.666 1.936 24.532 1.00 78.38 239 GLY A CA 1
ATOM 2034 C C . GLY A 1 239 ? -13.216 2.410 25.915 1.00 78.38 239 GLY A C 1
ATOM 2035 O O . GLY A 1 239 ? -14.045 2.829 26.718 1.00 78.38 239 GLY A O 1
ATOM 2036 N N . GLN A 1 240 ? -11.906 2.436 26.178 1.00 72.62 240 GLN A N 1
ATOM 2037 C CA . GLN A 1 240 ? -11.367 2.998 27.419 1.00 72.62 240 GLN A CA 1
ATOM 2038 C C . GLN A 1 240 ? -11.554 4.516 27.493 1.00 72.62 240 GLN A C 1
ATOM 2040 O O . GLN A 1 240 ? -12.016 5.016 28.517 1.00 72.62 240 GLN A O 1
ATOM 2045 N N . SER A 1 241 ? -11.219 5.256 26.430 1.00 77.25 241 SER A N 1
ATOM 2046 C CA . SER A 1 241 ? -11.313 6.722 26.435 1.00 77.25 241 SER A CA 1
ATOM 2047 C C . SER A 1 241 ? -12.752 7.229 26.530 1.00 77.25 241 SER A C 1
ATOM 2049 O O . SER A 1 241 ? -13.000 8.279 27.117 1.00 77.25 241 SER A O 1
ATOM 2051 N N . GLU A 1 242 ? -13.705 6.478 25.978 1.00 83.62 242 GLU A N 1
ATOM 2052 C CA . GLU A 1 242 ? -15.130 6.816 25.964 1.00 83.62 242 GLU A CA 1
ATOM 2053 C C . GLU A 1 242 ? -15.910 6.179 27.136 1.00 83.62 242 GLU A C 1
ATOM 2055 O O . GLU A 1 242 ? -17.126 6.337 27.216 1.00 83.62 242 GLU A O 1
ATOM 2060 N N . ASN A 1 243 ? -15.235 5.496 28.075 1.00 86.38 243 ASN A N 1
ATOM 2061 C CA . ASN A 1 243 ? -15.838 4.777 29.213 1.00 86.38 243 ASN A CA 1
ATOM 2062 C C . ASN A 1 243 ? -16.895 3.725 28.813 1.00 86.38 243 ASN A C 1
ATOM 2064 O O . ASN A 1 243 ? -17.910 3.543 29.490 1.00 86.38 243 ASN A O 1
ATOM 2068 N N . ILE A 1 244 ? -16.656 3.012 27.716 1.00 84.69 244 ILE A N 1
ATOM 2069 C CA . ILE A 1 244 ? -17.507 1.924 27.235 1.00 84.69 244 ILE A CA 1
ATOM 2070 C C . ILE A 1 244 ? -17.075 0.616 27.897 1.00 84.69 244 ILE A C 1
ATOM 2072 O O . ILE A 1 244 ? -15.897 0.259 27.921 1.00 84.69 244 ILE A O 1
ATOM 2076 N N . THR A 1 245 ? -18.045 -0.134 28.419 1.00 82.44 245 THR A N 1
ATOM 2077 C CA . THR A 1 245 ? -17.803 -1.494 28.907 1.00 82.44 245 THR A CA 1
ATOM 2078 C C . THR A 1 245 ? -17.540 -2.418 27.721 1.00 82.44 245 THR A C 1
ATOM 2080 O O . THR A 1 245 ? -18.427 -2.655 26.902 1.00 82.44 245 THR A O 1
ATOM 2083 N N . LEU A 1 246 ? -16.311 -2.919 27.625 1.00 74.50 246 LEU A N 1
ATOM 2084 C CA . LEU A 1 246 ? -15.891 -3.828 26.564 1.00 74.50 246 LEU A CA 1
ATOM 2085 C C . LEU A 1 246 ? -16.422 -5.253 26.820 1.00 74.50 246 LEU A C 1
ATOM 2087 O O . LEU A 1 246 ? -16.546 -5.651 27.981 1.00 74.50 246 LEU A O 1
ATOM 2091 N N . PRO A 1 247 ? -16.734 -6.037 25.770 1.00 75.56 247 PRO A N 1
ATOM 2092 C CA . PRO A 1 247 ? -17.086 -7.447 25.929 1.00 75.56 247 PRO A CA 1
ATOM 2093 C C . PRO A 1 247 ? -15.915 -8.252 26.509 1.00 75.56 247 PRO A C 1
ATOM 2095 O O . PRO A 1 247 ? -14.768 -8.016 26.147 1.00 75.56 247 PRO A O 1
ATOM 2098 N N . SER A 1 248 ? -16.194 -9.255 27.343 1.00 69.75 248 SER A N 1
ATOM 2099 C CA . SER A 1 248 ? -15.162 -10.085 27.994 1.00 69.75 248 SER A CA 1
ATOM 2100 C C . SER A 1 248 ? -14.247 -10.834 27.018 1.00 69.75 248 SER A C 1
ATOM 2102 O O . SER A 1 248 ? -13.093 -11.106 27.326 1.00 69.75 248 SER A O 1
ATOM 2104 N N . GLU A 1 249 ? -14.740 -11.149 25.819 1.00 67.12 249 GLU A N 1
ATOM 2105 C CA . GLU A 1 249 ? -13.961 -11.778 24.738 1.00 67.12 249 GLU A CA 1
ATOM 2106 C C . GLU A 1 249 ? -12.749 -10.918 24.328 1.00 67.12 249 GLU A C 1
ATOM 2108 O O . GLU A 1 249 ? -11.717 -11.426 23.895 1.00 67.12 249 GLU A O 1
ATOM 2113 N N . TRP A 1 250 ? -12.837 -9.602 24.526 1.00 68.56 250 TRP A N 1
ATOM 2114 C CA . TRP A 1 250 ? -11.795 -8.649 24.164 1.00 68.56 250 TRP A CA 1
ATOM 2115 C C . TRP A 1 250 ? -10.645 -8.608 25.168 1.00 68.56 250 TRP A C 1
ATOM 2117 O O . TRP A 1 250 ? -9.537 -8.204 24.809 1.00 68.56 250 TRP A O 1
ATOM 2127 N N . ASP A 1 251 ? -10.872 -9.051 26.406 1.00 62.56 251 ASP A N 1
ATOM 2128 C CA . ASP A 1 251 ? -9.812 -9.182 27.406 1.00 62.56 251 ASP A CA 1
ATOM 2129 C C . ASP A 1 251 ? -8.835 -10.299 27.018 1.00 62.56 251 ASP A C 1
ATOM 2131 O O . ASP A 1 251 ? -7.620 -10.128 27.114 1.00 62.56 251 ASP A O 1
ATOM 2135 N N . LEU A 1 252 ? -9.355 -11.401 26.470 1.00 63.28 252 LEU A N 1
ATOM 2136 C CA . LEU A 1 252 ? -8.554 -12.525 25.982 1.00 63.28 252 LEU A CA 1
ATOM 2137 C C . LEU A 1 252 ? -7.703 -12.112 24.770 1.00 63.28 252 LEU A C 1
ATOM 2139 O O . LEU A 1 252 ? -6.505 -12.389 24.703 1.00 63.28 252 LEU A O 1
ATOM 2143 N N . VAL A 1 253 ? -8.294 -11.337 23.859 1.00 62.22 253 VAL A N 1
ATOM 2144 C CA . VAL A 1 253 ? -7.595 -10.724 22.722 1.00 62.22 253 VAL A CA 1
ATOM 2145 C C . VAL A 1 253 ? -6.509 -9.747 23.187 1.00 62.22 253 VAL A C 1
ATOM 2147 O O . VAL A 1 253 ? -5.397 -9.750 22.657 1.00 62.22 253 VAL A O 1
ATOM 2150 N N . LYS A 1 254 ? -6.791 -8.930 24.208 1.00 59.88 254 LYS A N 1
ATOM 2151 C CA . LYS A 1 254 ? -5.827 -7.995 24.803 1.00 59.88 254 LYS A CA 1
ATOM 2152 C C . LYS A 1 254 ? -4.624 -8.728 25.402 1.00 59.88 254 LYS A C 1
ATOM 2154 O O . LYS A 1 254 ? -3.490 -8.294 25.198 1.00 59.88 254 LYS A O 1
ATOM 2159 N N . GLU A 1 255 ? -4.839 -9.842 26.096 1.00 60.78 255 GLU A N 1
ATOM 2160 C CA . GLU A 1 255 ? -3.754 -10.675 26.629 1.00 60.78 255 GLU A CA 1
ATOM 2161 C C . GLU A 1 255 ? -2.890 -11.284 25.515 1.00 60.78 255 GLU A C 1
ATOM 2163 O O . GLU A 1 255 ? -1.658 -11.226 25.583 1.00 60.78 255 GLU A O 1
ATOM 2168 N N . GLN A 1 256 ? -3.508 -11.797 24.449 1.00 58.44 256 GLN A N 1
ATOM 2169 C CA . GLN A 1 256 ? -2.785 -12.356 23.304 1.00 58.44 256 GLN A CA 1
ATOM 2170 C C . GLN A 1 256 ? -2.003 -11.298 22.511 1.00 58.44 256 GLN A C 1
ATOM 2172 O O . GLN A 1 256 ? -0.862 -11.545 22.106 1.00 58.44 256 GLN A O 1
ATOM 2177 N N . LEU A 1 257 ? -2.569 -10.099 22.341 1.00 58.56 257 LEU A N 1
ATOM 2178 C CA . LEU A 1 257 ? -1.902 -8.939 21.739 1.00 58.56 257 LEU A CA 1
ATOM 2179 C C . LEU A 1 257 ? -0.625 -8.563 22.501 1.00 58.56 257 LEU A C 1
ATOM 2181 O O . LEU A 1 257 ? 0.425 -8.336 21.897 1.00 58.56 257 LEU A O 1
ATOM 218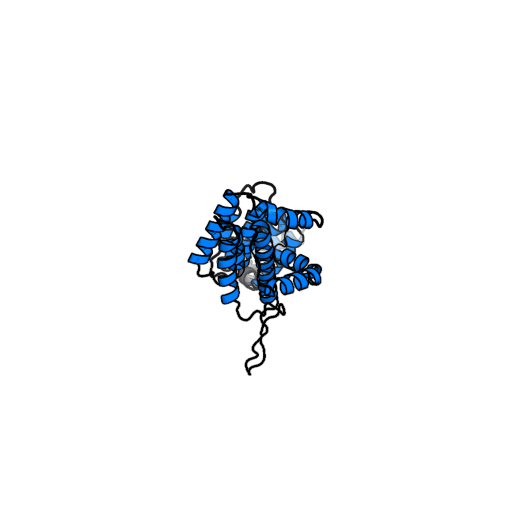5 N N . ILE A 1 258 ? -0.693 -8.537 23.835 1.00 53.09 258 ILE A N 1
ATOM 2186 C CA . ILE A 1 258 ? 0.452 -8.225 24.700 1.00 53.09 258 ILE A CA 1
ATOM 2187 C C . ILE A 1 258 ? 1.554 -9.283 24.555 1.00 53.09 258 ILE A C 1
ATOM 2189 O O . ILE A 1 258 ? 2.731 -8.926 24.479 1.00 53.09 258 ILE A O 1
ATOM 2193 N N . GLN A 1 259 ? 1.196 -10.566 24.462 1.00 50.19 259 GLN A N 1
ATOM 2194 C CA . GLN A 1 259 ? 2.163 -11.658 24.304 1.00 50.19 259 GLN A CA 1
ATOM 2195 C C . GLN A 1 259 ? 2.842 -11.667 22.924 1.00 50.19 259 GLN A C 1
ATOM 2197 O O . GLN A 1 259 ? 4.023 -12.001 22.820 1.00 50.19 259 GLN A O 1
ATOM 2202 N N . ARG A 1 260 ? 2.126 -11.276 21.862 1.00 51.59 260 ARG A N 1
ATOM 2203 C CA . ARG A 1 260 ? 2.611 -11.319 20.468 1.00 51.59 260 ARG A CA 1
ATOM 2204 C C . ARG A 1 260 ? 3.129 -9.981 19.933 1.00 51.59 260 ARG A C 1
ATOM 2206 O O . ARG A 1 260 ? 3.491 -9.886 18.761 1.00 51.59 260 ARG A O 1
ATOM 2213 N N . ASN A 1 261 ? 3.234 -8.959 20.781 1.00 44.03 261 ASN A N 1
ATOM 2214 C CA . ASN A 1 261 ? 3.567 -7.581 20.400 1.00 44.03 261 ASN A CA 1
ATOM 2215 C C . ASN A 1 261 ? 4.917 -7.421 19.654 1.00 44.03 261 ASN A C 1
ATOM 2217 O O . ASN A 1 261 ? 5.137 -6.425 18.967 1.00 44.03 261 ASN A O 1
ATOM 2221 N N . SER A 1 262 ? 5.820 -8.406 19.705 1.00 38.91 262 SER A N 1
ATOM 2222 C CA . SER A 1 262 ? 7.044 -8.418 18.886 1.00 38.91 262 SER A CA 1
ATOM 2223 C C . SER A 1 262 ? 6.792 -8.679 17.388 1.00 38.91 262 SER A C 1
ATOM 2225 O O . SER A 1 262 ? 7.537 -8.156 16.558 1.00 38.91 262 SER A O 1
ATOM 2227 N N . PHE A 1 263 ? 5.734 -9.419 17.034 1.00 35.53 263 PHE A N 1
ATOM 2228 C CA . PHE A 1 263 ? 5.345 -9.748 15.654 1.00 35.53 263 PHE A CA 1
ATOM 2229 C C . PHE A 1 263 ? 4.461 -8.668 15.019 1.00 35.53 263 PHE A C 1
ATOM 2231 O O . PHE A 1 263 ? 4.753 -8.218 13.912 1.00 35.53 263 PHE A O 1
ATOM 2238 N N . VAL A 1 264 ? 3.490 -8.137 15.773 1.00 38.72 264 VAL A N 1
ATOM 2239 C CA . VAL A 1 264 ? 2.607 -7.023 15.358 1.00 38.72 264 VAL A CA 1
ATOM 2240 C C . VAL A 1 264 ? 3.414 -5.795 14.928 1.00 38.72 264 VAL A C 1
ATOM 2242 O O . VAL A 1 264 ? 3.115 -5.129 13.939 1.00 38.72 264 VAL A O 1
ATOM 2245 N N . THR A 1 265 ? 4.523 -5.540 15.624 1.00 39.94 265 THR A N 1
ATOM 2246 C CA . THR A 1 265 ? 5.454 -4.456 15.300 1.00 39.94 265 THR A CA 1
ATOM 2247 C C . THR A 1 265 ? 6.138 -4.663 13.940 1.00 39.94 265 THR A C 1
ATOM 2249 O O . THR A 1 265 ? 6.511 -3.686 13.305 1.00 39.94 265 THR A O 1
ATOM 2252 N N . ASN A 1 266 ? 6.335 -5.897 13.469 1.00 35.66 266 ASN A N 1
ATOM 2253 C CA . ASN A 1 266 ? 6.952 -6.192 12.167 1.00 35.66 266 ASN A CA 1
ATOM 2254 C C . ASN A 1 266 ? 5.937 -6.242 11.016 1.00 35.66 266 ASN A C 1
ATOM 2256 O O . ASN A 1 266 ? 6.291 -5.937 9.882 1.00 35.66 266 ASN A O 1
ATOM 2260 N N . GLU A 1 267 ? 4.684 -6.553 11.321 1.00 39.28 267 GLU A N 1
ATOM 2261 C CA . GLU A 1 267 ? 3.577 -6.668 10.370 1.00 39.28 267 GLU A CA 1
ATOM 2262 C C . GLU A 1 267 ? 2.891 -5.323 10.088 1.00 39.28 267 GLU A C 1
ATOM 2264 O O . GLU A 1 267 ? 2.699 -4.948 8.933 1.00 39.28 267 GLU A O 1
ATOM 2269 N N . ILE A 1 268 ? 2.700 -4.491 11.118 1.00 42.66 268 ILE A N 1
ATOM 2270 C CA . ILE A 1 268 ? 2.393 -3.063 10.939 1.00 42.66 268 ILE A CA 1
ATOM 2271 C C . ILE A 1 268 ? 3.566 -2.368 10.236 1.00 42.66 268 ILE A C 1
ATOM 2273 O O . ILE A 1 268 ? 3.348 -1.536 9.360 1.00 42.66 268 ILE A O 1
ATOM 2277 N N . LYS A 1 269 ? 4.821 -2.751 10.530 1.00 40.22 269 LYS A N 1
ATOM 2278 C CA . LYS A 1 269 ? 5.972 -2.334 9.711 1.00 40.22 269 LYS A CA 1
ATOM 2279 C C . LYS A 1 269 ? 5.881 -2.847 8.282 1.00 40.22 269 LYS A C 1
ATOM 2281 O O . LYS A 1 269 ? 6.411 -2.150 7.446 1.00 40.22 269 LYS A O 1
ATOM 2286 N N . LEU A 1 270 ? 5.282 -4.001 7.976 1.00 36.91 270 LEU A N 1
ATOM 2287 C CA . LEU A 1 270 ? 5.110 -4.513 6.606 1.00 36.91 270 LEU A CA 1
ATOM 2288 C C . LEU A 1 270 ? 4.034 -3.726 5.848 1.00 36.91 270 LEU A C 1
ATOM 2290 O O . LEU A 1 270 ? 4.303 -3.288 4.731 1.00 36.91 270 LEU A O 1
ATOM 2294 N N . LEU A 1 271 ? 2.887 -3.444 6.478 1.00 39.91 271 LEU A N 1
ATOM 2295 C CA . LEU A 1 271 ? 1.867 -2.537 5.932 1.00 39.91 271 LEU A CA 1
ATOM 2296 C C . LEU A 1 271 ? 2.416 -1.110 5.732 1.00 39.91 271 LEU A C 1
ATOM 2298 O O . LEU A 1 271 ? 2.082 -0.441 4.751 1.00 39.91 271 LEU A O 1
ATOM 2302 N N . LEU A 1 272 ? 3.309 -0.667 6.626 1.00 40.06 272 LEU A N 1
ATOM 2303 C CA . LEU A 1 272 ? 3.897 0.677 6.659 1.00 40.06 272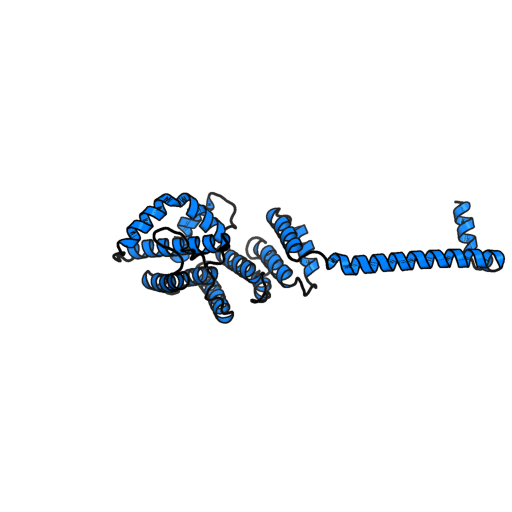 LEU A CA 1
ATOM 2304 C C . LEU A 1 272 ? 5.369 0.735 6.209 1.00 40.06 272 LEU A C 1
ATOM 2306 O O . LEU A 1 272 ? 6.044 1.718 6.524 1.00 40.06 272 LEU A O 1
ATOM 2310 N N . ASN A 1 273 ? 5.911 -0.270 5.502 1.00 35.16 273 ASN A N 1
ATOM 2311 C CA . ASN A 1 273 ? 7.363 -0.367 5.264 1.00 35.16 273 ASN A CA 1
ATOM 2312 C C . ASN A 1 273 ? 7.854 0.605 4.186 1.00 35.16 273 ASN A C 1
ATOM 2314 O O . ASN A 1 273 ? 8.307 0.191 3.129 1.00 35.16 273 ASN A O 1
ATOM 2318 N N . PHE A 1 274 ? 7.821 1.905 4.483 1.00 31.70 274 PHE A N 1
ATOM 2319 C CA . PHE A 1 274 ? 8.822 2.883 4.071 1.00 31.70 274 PHE A CA 1
ATOM 2320 C C . PHE A 1 274 ? 8.883 4.062 5.060 1.00 31.70 274 PHE A C 1
ATOM 2322 O O . PHE A 1 274 ? 8.513 5.189 4.745 1.00 31.70 274 PHE A O 1
ATOM 2329 N N . SER A 1 275 ? 9.529 3.862 6.211 1.00 30.98 275 SER A N 1
ATOM 2330 C CA . SER A 1 275 ? 10.440 4.885 6.738 1.00 30.98 275 SER A CA 1
ATOM 2331 C C . SER A 1 275 ? 11.628 4.210 7.441 1.00 30.98 275 SER A C 1
ATOM 2333 O O . SER A 1 275 ? 11.498 3.424 8.375 1.00 30.98 275 SER A O 1
ATOM 2335 N N . LYS A 1 276 ? 12.839 4.428 6.916 1.00 32.66 276 LYS A N 1
ATOM 2336 C CA . LYS A 1 276 ? 14.074 3.973 7.567 1.00 32.66 276 LYS A CA 1
ATOM 2337 C C . LYS A 1 276 ? 14.470 4.994 8.633 1.00 32.66 276 LYS A C 1
ATOM 2339 O O . LYS A 1 276 ? 15.172 5.945 8.301 1.00 32.66 276 LYS A O 1
ATOM 2344 N N . SER A 1 277 ? 14.087 4.747 9.881 1.00 33.44 277 SER A N 1
ATOM 2345 C CA . SER A 1 277 ? 14.923 4.931 11.080 1.00 33.44 277 SER A CA 1
ATOM 2346 C C . SER A 1 277 ? 14.236 4.248 12.268 1.00 33.44 277 SER A C 1
ATOM 2348 O O . SER A 1 277 ? 13.051 4.436 12.502 1.00 33.44 277 SER A O 1
ATOM 2350 N N . SER A 1 278 ? 14.958 3.417 13.017 1.00 38.88 278 SER A N 1
ATOM 2351 C CA . SER A 1 278 ? 14.409 2.599 14.111 1.00 38.88 278 SER A CA 1
ATOM 2352 C C . SER A 1 278 ? 13.849 3.398 15.294 1.00 38.88 278 SER A C 1
ATOM 2354 O O . SER A 1 278 ? 13.130 2.828 16.110 1.00 38.88 278 SER A O 1
ATOM 2356 N N . ASP A 1 279 ? 14.119 4.702 15.360 1.00 34.06 279 ASP A N 1
ATOM 2357 C CA . ASP A 1 279 ? 13.625 5.590 16.418 1.00 34.06 279 ASP A CA 1
ATOM 2358 C C . ASP A 1 279 ? 12.282 6.255 16.061 1.00 34.06 279 ASP A C 1
ATOM 2360 O O . ASP A 1 279 ? 11.522 6.626 16.952 1.00 34.06 279 ASP A O 1
ATOM 2364 N N . SER A 1 280 ? 11.912 6.293 14.774 1.00 36.47 280 SER A N 1
ATOM 2365 C CA . SER A 1 280 ? 10.663 6.915 14.306 1.00 36.47 280 SER A CA 1
ATOM 2366 C C . SER A 1 280 ? 9.423 6.016 14.441 1.00 36.47 280 SER A C 1
ATOM 2368 O O . SER A 1 280 ? 8.310 6.480 14.225 1.00 36.47 280 SER A O 1
ATOM 2370 N N . PHE A 1 281 ? 9.568 4.746 14.851 1.00 37.47 281 PHE A N 1
ATOM 2371 C CA . PHE A 1 281 ? 8.445 3.797 14.978 1.00 37.47 281 PHE A CA 1
ATOM 2372 C C . PHE A 1 281 ? 7.791 3.784 16.371 1.00 37.47 281 PHE A C 1
ATOM 2374 O O . PHE A 1 281 ? 6.583 3.591 16.478 1.00 37.47 281 PHE A O 1
ATOM 2381 N N . LYS A 1 282 ? 8.553 4.066 17.439 1.00 35.53 282 LYS A N 1
ATOM 2382 C CA . LYS A 1 282 ? 7.960 4.407 18.749 1.00 35.53 282 LYS A CA 1
ATOM 2383 C C . LYS A 1 282 ? 7.214 5.736 18.668 1.00 35.53 282 LYS A C 1
ATOM 2385 O O . LYS A 1 282 ? 6.122 5.855 19.210 1.00 35.53 282 LYS A O 1
ATOM 2390 N N . GLU A 1 283 ? 7.771 6.687 17.918 1.00 34.06 283 GLU A N 1
ATOM 2391 C CA . GLU A 1 283 ? 7.071 7.903 17.514 1.00 34.06 283 GLU A CA 1
ATOM 2392 C C . GLU A 1 283 ? 5.851 7.591 16.649 1.00 34.06 283 GLU A C 1
ATOM 2394 O O . GLU A 1 283 ? 4.840 8.222 16.859 1.00 34.06 283 GLU A O 1
ATOM 2399 N N . LEU A 1 284 ? 5.867 6.602 15.746 1.00 36.91 284 LEU A N 1
ATOM 2400 C CA . LEU A 1 284 ? 4.698 6.238 14.930 1.00 36.91 284 LEU A CA 1
ATOM 2401 C C . LEU A 1 284 ? 3.568 5.559 15.723 1.00 36.91 284 LEU A C 1
ATOM 2403 O O . LEU A 1 284 ? 2.412 5.782 15.403 1.00 36.91 284 LEU A O 1
ATOM 2407 N N . GLN A 1 285 ? 3.867 4.779 16.768 1.00 39.50 285 GLN A N 1
ATOM 2408 C CA . GLN A 1 285 ? 2.852 4.292 17.721 1.00 39.50 285 GLN A CA 1
ATOM 2409 C C . GLN A 1 285 ? 2.235 5.446 18.527 1.00 39.50 285 GLN A C 1
ATOM 2411 O O . GLN A 1 285 ? 1.022 5.494 18.707 1.00 39.50 285 GLN A O 1
ATOM 2416 N N . LEU A 1 286 ? 3.060 6.404 18.961 1.00 36.66 286 LEU A N 1
ATOM 2417 C CA . LEU A 1 286 ? 2.604 7.649 19.591 1.00 36.66 286 LEU A CA 1
ATOM 2418 C C . LEU A 1 286 ? 1.884 8.586 18.599 1.00 36.66 286 LEU A C 1
ATOM 2420 O O . LEU A 1 286 ? 0.959 9.296 18.985 1.00 36.66 286 LEU A O 1
ATOM 2424 N N . ASN A 1 287 ? 2.264 8.554 17.321 1.00 35.00 287 ASN A N 1
ATOM 2425 C CA . ASN A 1 287 ? 1.766 9.434 16.272 1.00 35.00 287 ASN A CA 1
ATOM 2426 C C . ASN A 1 287 ? 0.560 8.856 15.550 1.00 35.00 287 ASN A C 1
ATOM 2428 O O . ASN A 1 287 ? -0.214 9.654 15.078 1.00 35.00 287 ASN A O 1
ATOM 2432 N N . LEU A 1 288 ? 0.335 7.542 15.452 1.00 38.38 288 LEU A N 1
ATOM 2433 C CA . LEU A 1 288 ? -0.922 6.993 14.918 1.00 38.38 288 LEU A CA 1
ATOM 2434 C C . LEU A 1 288 ? -2.090 7.496 15.763 1.00 38.38 288 LEU A C 1
ATOM 2436 O O . LEU A 1 288 ? -3.059 8.006 15.216 1.00 38.38 288 LEU A O 1
ATOM 2440 N N . HIS A 1 289 ? -1.901 7.530 17.081 1.00 39.66 289 HIS A N 1
ATOM 2441 C CA . HIS A 1 289 ? -2.812 8.195 17.995 1.00 39.66 289 HIS A CA 1
ATOM 2442 C C . HIS A 1 289 ? -2.939 9.709 17.712 1.00 39.66 289 HIS A C 1
ATOM 2444 O O . HIS A 1 289 ? -4.055 10.186 17.542 1.00 39.66 289 HIS A O 1
ATOM 2450 N N . GLN A 1 290 ? -1.843 10.471 17.567 1.00 33.69 290 GLN A N 1
ATOM 2451 C CA . GLN A 1 290 ? -1.898 11.917 17.238 1.00 33.69 290 GLN A CA 1
ATOM 2452 C C . GLN A 1 290 ? -2.394 12.238 15.810 1.00 33.69 290 GLN A C 1
ATOM 2454 O O . GLN A 1 290 ? -2.907 13.321 15.570 1.00 33.69 290 GLN A O 1
ATOM 2459 N N . ILE A 1 291 ? -2.253 11.315 14.861 1.00 34.53 291 ILE A N 1
ATOM 2460 C CA . ILE A 1 291 ? -2.677 11.406 13.455 1.00 34.53 291 ILE A CA 1
ATOM 2461 C C . ILE A 1 291 ? -4.179 11.153 13.341 1.00 34.53 291 ILE A C 1
ATOM 2463 O O . ILE A 1 291 ? -4.829 11.718 12.467 1.00 34.53 291 ILE A O 1
ATOM 2467 N N . ILE A 1 292 ? -4.706 10.291 14.207 1.00 33.34 292 ILE A N 1
ATOM 2468 C CA . ILE A 1 292 ? -6.122 9.946 14.294 1.00 33.34 292 ILE A CA 1
ATOM 2469 C C . ILE A 1 292 ? -6.892 10.971 15.153 1.00 33.34 292 ILE A C 1
ATOM 2471 O O . ILE A 1 292 ? -8.066 11.221 14.894 1.00 33.34 292 ILE A O 1
ATOM 2475 N N . THR A 1 293 ? -6.240 11.603 16.138 1.00 32.00 293 THR A N 1
ATOM 2476 C CA . THR A 1 293 ? -6.866 12.559 17.080 1.00 32.00 293 THR A CA 1
ATOM 2477 C C . THR A 1 293 ? -6.649 14.049 16.770 1.00 32.00 293 THR A C 1
ATOM 2479 O O . THR A 1 293 ? -7.169 14.887 17.509 1.00 32.00 293 THR A O 1
ATOM 2482 N N . GLN A 1 294 ? -5.930 14.401 15.695 1.00 30.38 294 GLN A N 1
ATOM 2483 C CA . GLN A 1 294 ? -5.871 15.767 15.131 1.00 30.38 294 GLN A CA 1
ATOM 2484 C C . GLN A 1 294 ? -6.801 15.917 13.920 1.00 30.38 294 GLN A C 1
ATOM 2486 O O . GLN A 1 294 ? -7.252 17.054 13.686 1.00 30.38 294 GLN A O 1
#

Foldseek 3Di:
DVVVVVVVVCVDPVVCVDVVSVVVVVVVVVVVVVVVVVVVVVVVCCVVPVVPPQDLVNLLVVLVVCVVVVVLVVSLVSLVVCVPPPVCLLVSLLSQLLSQLPPPDHRPDHSVVSLVPHDLPDPCNVVSLLSQLLSLVVHDADPVSLVSLVVVLVVCVVSVVCLALSNLVSCQLNDPPDALVVLVVSLVVLCVSQVQQDLLVRDGVDPQDPPDDDPVVVLRSLSSSLSNLVSLVSNVVRCVVVVHDDDPSSVSSVVVCVVCVVVSLVSVCVSNVPDPDPVCSVVVVVVVVVRSVD

Secondary structure (DSSP, 8-state):
-HHHHHHHHHTSTTGGGSHHHHHHHHHHHHHHHHHHHHHHHHHHHHHHHGGGSS-HHHHHHHHHHHHHTT-HHHHHHHHHHGGG-GGGHHHHHHHHHHHHHHSSSS-SS-THHHHTTS-TTSTTHHHHHHHHHHHHHHH--HHHHHHHHHHHHHHHHHTT-TTSHHHHHHHHHT-TT-SHHHHHHHHHHHHHHTTTEETTTTEE-----SS------HHHHHHHHHHHHHHHHHHHHHHHHTT----THHHHHHHHHHHHHHHHHHHHHHHT-----TTHHHHHHHHHHHHHH-